Protein 3SAO (pdb70)

Solvent-accessible surface area: 16323 Å² total; per-residue (Å²): 137,66,25,52,24,97,3,36,5,2,0,14,0,1,104,24,84,75,6,66,95,60,45,76,68,52,84,11,20,18,0,56,19,53,86,130,70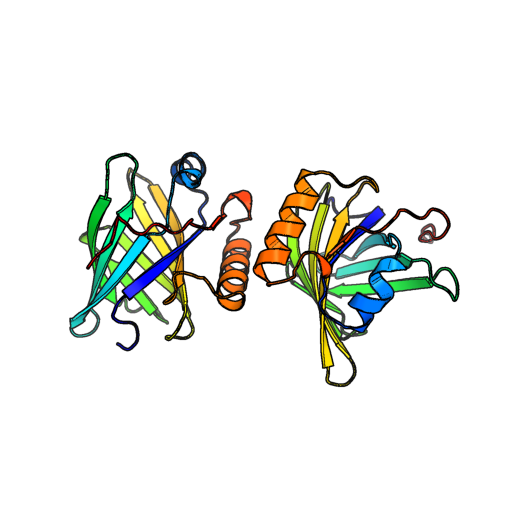,86,71,68,21,74,7,23,14,0,13,47,34,151,128,36,58,73,107,107,83,9,52,6,49,117,69,69,38,102,3,143,146,34,84,29,41,19,38,28,28,10,20,68,122,57,58,31,12,0,23,13,4,29,47,62,40,152,78,142,70,53,78,39,0,50,0,20,4,69,57,125,98,37,50,114,101,1,27,62,14,0,92,83,6,2,106,40,63,101,20,68,116,81,52,12,5,79,6,75,60,31,95,100,2,51,20,88,143,94,145,126,121,273,118,78,35,38,28,70,5,17,4,3,0,12,0,0,83,20,91,136,3,71,75,66,54,73,144,47,91,12,21,16,0,86,26,51,75,107,40,86,75,57,18,44,8,21,14,0,6,28,46,125,106,38,61,127,124,79,109,13,41,4,103,71,35,125,80,142,56,52,11,30,88,1,143,158,35,88,24,44,23,64,41,44,48,30,59,117,94,50,22,12,0,20,27,4,35,96,72,34,144,83,128,76,34,72,32,0,54,0,18,2,66,58,90,105,44,45,56,87,1,4,27,41,0,27,95,37,0,47,110,95,114,10,40,28,123,36,10,7,69,7,78,68,30,76,104,8,17,26,129

Structure (mmCIF, N/CA/C/O backbone):
data_3SAO
#
_entry.id   3SAO
#
_cell.length_a   37.950
_cell.length_b   68.890
_cell.length_c   117.400
_cell.angle_alpha   90.000
_cell.angle_beta   90.000
_cell.angle_gamma   90.000
#
_symmetry.space_group_name_H-M   'P 21 21 21'
#
loop_
_entity.id
_entity.type
_entity.pdbx_description
1 polymer 'Extracellular fatty acid-binding protein'
2 non-polymer '(2R)-2-hydroxy-3-(phosphonooxy)propyl tetradecanoate'
3 non-polymer '2,3-DIHYDROXY-BENZOIC ACID'
4 non-polymer 'FE (III) ION'
5 non-polymer GLYCEROL
6 water water
#
loop_
_atom_site.group_PDB
_atom_site.id
_atom_site.type_symbol
_atom_site.label_atom_id
_atom_site.label_alt_id
_atom_site.label_comp_id
_atom_site.label_asym_id
_atom_site.label_entity_id
_atom_site.label_seq_id
_atom_site.pdbx_PDB_ins_code
_atom_site.Cartn_x
_atom_site.Cartn_y
_atom_site.Cartn_z
_atom_site.occupancy
_atom_site.B_iso_or_equiv
_atom_site.auth_seq_id
_atom_site.auth_comp_id
_atom_site.auth_asym_id
_atom_site.auth_atom_id
_atom_site.pdbx_PDB_model_num
ATOM 1 N N . SER A 1 6 ? -29.513 9.854 -16.762 1.00 57.86 6 SER A N 1
ATOM 2 C CA . SER A 1 6 ? -29.528 10.305 -15.341 1.00 59.46 6 SER A CA 1
ATOM 3 C C . SER A 1 6 ? -29.252 9.120 -14.392 1.00 57.75 6 SER A C 1
ATOM 4 O O . SER A 1 6 ? -28.584 9.290 -13.349 1.00 61.83 6 SER A O 1
ATOM 7 N N . GLU A 1 7 ? -29.703 7.929 -14.787 1.00 73.58 7 GLU A N 1
ATOM 8 C CA . GLU A 1 7 ? -29.604 6.721 -13.950 1.00 68.72 7 GLU A CA 1
ATOM 9 C C . GLU A 1 7 ? -28.167 6.233 -13.785 1.00 60.55 7 GLU A C 1
ATOM 10 O O . GLU A 1 7 ? -27.907 5.326 -13.008 1.00 59.49 7 GLU A O 1
ATOM 12 N N . VAL A 1 8 ? -27.245 6.845 -14.518 1.00 56.14 8 VAL A N 1
ATOM 13 C CA . VAL A 1 8 ? -25.859 6.382 -14.584 1.00 55.71 8 VAL A CA 1
ATOM 14 C C . VAL A 1 8 ? -24.983 6.852 -13.386 1.00 50.79 8 VAL A C 1
ATOM 15 O O . VAL A 1 8 ? -23.846 6.383 -13.219 1.00 49.42 8 VAL A O 1
ATOM 19 N N . ALA A 1 9 ? -25.499 7.747 -12.535 1.00 48.81 9 ALA A N 1
ATOM 20 C CA . ALA A 1 9 ? -24.705 8.219 -11.399 1.00 46.94 9 ALA A CA 1
ATOM 21 C C . ALA A 1 9 ? -24.424 7.085 -10.414 1.00 47.05 9 ALA A C 1
ATOM 22 O O . ALA A 1 9 ? -25.238 6.168 -10.231 1.00 48.45 9 ALA A O 1
ATOM 24 N N . GLY A 1 10 ? -23.235 7.122 -9.833 1.00 43.04 10 GLY A N 1
ATOM 25 C CA . GLY A 1 10 ? -22.893 6.262 -8.717 1.00 42.30 10 GLY A CA 1
ATOM 26 C C . GLY A 1 10 ? -21.856 5.244 -9.081 1.00 40.89 10 GLY A C 1
ATOM 27 O O . GLY A 1 10 ? -20.991 5.480 -9.934 1.00 39.74 10 GLY A O 1
ATOM 28 N N . LYS A 1 11 ? -21.877 4.136 -8.357 1.00 40.39 11 LYS A N 1
ATOM 29 C CA . LYS A 1 11 ? -20.766 3.185 -8.344 1.00 39.19 11 LYS A CA 1
ATOM 30 C C . LYS A 1 11 ? -20.848 2.177 -9.494 1.00 38.07 11 LYS A C 1
ATOM 31 O O . LYS A 1 11 ? -21.925 1.622 -9.785 1.00 41.64 11 LYS A O 1
ATOM 37 N N . TRP A 1 12 ? -19.731 2.032 -10.202 1.00 37.23 12 TRP A N 1
ATOM 38 C CA . TRP A 1 12 ? -19.559 1.074 -11.297 1.00 38.25 12 TRP A CA 1
ATOM 39 C C . TRP A 1 12 ? -18.256 0.299 -11.098 1.00 39.77 12 TRP A C 1
ATOM 40 O O . TRP A 1 12 ? -17.387 0.719 -10.332 1.00 37.58 12 TRP A O 1
ATOM 51 N N . TYR A 1 13 ? -18.119 -0.818 -11.810 1.00 39.18 13 TYR A N 1
ATOM 52 C CA . TYR A 1 13 ? -16.872 -1.543 -11.919 1.00 40.01 13 TYR A CA 1
ATOM 53 C C . TYR A 1 13 ? -16.494 -1.664 -13.382 1.00 39.20 13 TYR A C 1
ATOM 54 O O . TYR A 1 13 ? -17.362 -1.801 -14.216 1.00 41.55 13 TYR A O 1
ATOM 63 N N . ILE A 1 14 ? -15.211 -1.547 -13.684 1.00 38.66 14 ILE A N 1
ATOM 64 C CA . ILE A 1 14 ? -14.670 -1.864 -14.981 1.00 37.89 14 ILE A CA 1
ATOM 65 C C . ILE A 1 14 ? -14.204 -3.320 -14.919 1.00 38.43 14 ILE A C 1
ATOM 66 O O . ILE A 1 14 ? -13.297 -3.663 -14.166 1.00 39.24 14 ILE A O 1
ATOM 71 N N . VAL A 1 15 ? -14.878 -4.172 -15.683 1.00 41.20 15 VAL A N 1
ATOM 72 C CA . VAL A 1 15 ? -14.799 -5.619 -15.461 1.00 39.71 15 VAL A CA 1
ATOM 73 C C . VAL A 1 15 ? -14.139 -6.331 -16.640 1.00 41.10 15 VAL A C 1
ATOM 74 O O . VAL A 1 15 ? -13.777 -7.502 -16.534 1.00 42.39 15 VAL A O 1
ATOM 78 N N . ALA A 1 16 ? -13.917 -5.621 -17.745 1.00 40.81 16 ALA A N 1
ATOM 79 C CA . ALA A 1 16 ? -13.161 -6.189 -18.867 1.00 41.18 16 ALA A CA 1
ATOM 80 C C . ALA A 1 16 ? -12.617 -5.070 -19.730 1.00 41.40 16 ALA A C 1
ATOM 81 O O . ALA A 1 16 ? -13.123 -3.969 -19.716 1.00 41.46 16 ALA A O 1
ATOM 83 N N . LEU A 1 17 ? -11.573 -5.410 -20.457 1.00 41.99 17 LEU A N 1
ATOM 84 C CA . LEU A 1 17 ? -10.769 -4.527 -21.271 1.00 42.23 17 LEU A CA 1
ATOM 85 C C . LEU A 1 17 ? -10.423 -5.239 -22.546 1.00 44.60 17 LEU A C 1
ATOM 86 O O . LEU A 1 17 ? -10.303 -6.468 -22.577 1.00 44.80 17 LEU A O 1
ATOM 91 N N . ALA A 1 18 ? -10.230 -4.465 -23.600 1.00 43.13 18 ALA A N 1
ATOM 92 C CA . ALA A 1 18 ? -9.709 -5.002 -24.837 1.00 47.32 18 ALA A CA 1
ATOM 93 C C . ALA A 1 18 ? -8.715 -4.020 -25.447 1.00 51.32 18 ALA A C 1
ATOM 94 O O . ALA A 1 18 ? -9.012 -2.826 -25.592 1.00 52.18 18 ALA A O 1
ATOM 96 N N . SER A 1 19 ? -7.556 -4.535 -25.860 1.00 54.25 19 SER A N 1
ATOM 97 C CA . SER A 1 19 ? -6.509 -3.702 -26.481 1.00 57.85 19 SER A CA 1
ATOM 98 C C . SER A 1 19 ? -5.464 -4.584 -27.137 1.00 60.61 19 SER A C 1
ATOM 99 O O . SER A 1 19 ? -5.379 -5.766 -26.821 1.00 59.48 19 SER A O 1
ATOM 102 N N . ASN A 1 20 ? -4.640 -3.997 -28.005 1.00 61.92 20 ASN A N 1
ATOM 103 C CA . ASN A 1 20 ? -3.617 -4.758 -28.727 1.00 66.83 20 ASN A CA 1
ATOM 104 C C . ASN A 1 20 ? -2.171 -4.286 -28.485 1.00 70.22 20 ASN A C 1
ATOM 105 O O . ASN A 1 20 ? -1.269 -4.658 -29.225 1.00 70.99 20 ASN A O 1
ATOM 110 N N . THR A 1 21 ? -1.929 -3.515 -27.428 1.00 70.80 21 THR A N 1
ATOM 111 C CA . THR A 1 21 ? -0.559 -3.115 -27.110 1.00 75.28 21 THR A CA 1
ATOM 112 C C . THR A 1 21 ? 0.219 -4.299 -26.533 1.00 77.63 21 THR A C 1
ATOM 113 O O . THR A 1 21 ? -0.358 -5.183 -25.896 1.00 75.05 21 THR A O 1
ATOM 117 N N . ASP A 1 22 ? 1.523 -4.344 -26.799 1.00 81.21 22 ASP A N 1
ATOM 118 C CA . ASP A 1 22 ? 2.397 -5.297 -26.115 1.00 83.71 22 ASP A CA 1
ATOM 119 C C . ASP A 1 22 ? 2.333 -5.049 -24.604 1.00 82.48 22 ASP A C 1
ATOM 120 O O . ASP A 1 22 ? 2.403 -5.990 -23.811 1.00 83.24 22 ASP A O 1
ATOM 122 N N . PHE A 1 23 ? 2.200 -3.784 -24.215 1.00 81.43 23 PHE A N 1
ATOM 123 C CA . PHE A 1 23 ? 2.193 -3.415 -22.797 1.00 79.90 23 PHE A CA 1
ATOM 124 C C . PHE A 1 23 ? 0.993 -4.032 -22.101 1.00 76.74 23 PHE A C 1
ATOM 125 O O . PHE A 1 23 ? 1.118 -4.612 -21.013 1.00 77.30 23 PHE A O 1
ATOM 127 N N . PHE A 1 24 ? -0.170 -3.892 -22.729 1.00 74.76 24 PHE A N 1
ATOM 128 C CA . PHE A 1 24 ? -1.401 -4.542 -22.262 1.00 70.81 24 PHE A CA 1
ATOM 129 C C . PHE A 1 24 ? -1.279 -6.058 -22.360 1.00 71.04 24 PHE A C 1
ATOM 130 O O . PHE A 1 24 ? -1.598 -6.782 -21.413 1.00 68.01 24 PHE A O 1
ATOM 138 N N . LEU A 1 25 ? -0.786 -6.533 -23.502 1.00 72.39 25 LEU A N 1
ATOM 139 C CA . LEU A 1 25 ? -0.638 -7.965 -23.740 1.00 74.11 25 LEU A CA 1
ATOM 140 C C . LEU A 1 25 ? 0.247 -8.635 -22.691 1.00 75.28 25 LEU A C 1
ATOM 141 O O . LEU A 1 25 ? 0.009 -9.781 -22.318 1.00 74.70 25 LEU A O 1
ATOM 143 N N . ALA A 1 26 ? 1.263 -7.914 -22.220 1.00 77.98 26 ALA A N 1
ATOM 144 C CA . ALA A 1 26 ? 2.257 -8.473 -21.305 1.00 80.40 26 ALA A CA 1
ATOM 145 C C . ALA A 1 26 ? 1.850 -8.306 -19.847 1.00 78.73 26 ALA A C 1
ATOM 146 O O . ALA A 1 26 ? 2.363 -8.998 -18.963 1.00 80.22 26 ALA A O 1
ATOM 148 N N . GLU A 1 27 ? 0.927 -7.383 -19.598 1.00 75.73 27 GLU A N 1
ATOM 149 C CA . GLU A 1 27 ? 0.529 -7.049 -18.239 1.00 73.47 27 GLU A CA 1
ATOM 150 C C . GLU A 1 27 ? -0.947 -7.337 -17.953 1.00 68.38 27 GLU A C 1
ATOM 151 O O . GLU A 1 27 ? -1.388 -7.177 -16.812 1.00 65.24 27 GLU A O 1
ATOM 154 N N . LYS A 1 28 ? -1.710 -7.782 -18.952 1.00 66.23 28 LYS A N 1
ATOM 155 C CA . LYS A 1 28 ? -3.159 -7.967 -18.749 1.00 63.49 28 LYS A CA 1
ATOM 156 C C . LYS A 1 28 ? -3.431 -9.027 -17.689 1.00 62.19 28 LYS A C 1
ATOM 157 O O . LYS A 1 28 ? -4.407 -8.937 -16.939 1.00 56.77 28 LYS A O 1
ATOM 163 N N . GLY A 1 29 ? -2.532 -9.999 -17.581 1.00 64.44 29 GLY A N 1
ATOM 164 C CA . GLY A 1 29 ? -2.656 -11.030 -16.554 1.00 66.60 29 GLY A CA 1
ATOM 165 C C . GLY A 1 29 ? -2.486 -10.537 -15.125 1.00 65.56 29 GLY A C 1
ATOM 166 O O . GLY A 1 29 ? -2.819 -11.251 -14.186 1.00 67.95 29 GLY A O 1
ATOM 167 N N . LYS A 1 30 ? -1.923 -9.337 -14.959 1.00 65.39 30 LYS A N 1
ATOM 168 C CA . LYS A 1 30 ? -1.734 -8.733 -13.637 1.00 62.97 30 LYS A CA 1
ATOM 169 C C . LYS A 1 30 ? -2.885 -7.814 -13.242 1.00 59.37 30 LYS A C 1
ATOM 170 O O . LYS A 1 30 ? -3.005 -7.425 -12.077 1.00 57.70 30 LYS A O 1
ATOM 172 N N . MET A 1 31 ? -3.738 -7.482 -14.207 1.00 55.61 31 MET A N 1
ATOM 173 C CA . MET A 1 31 ? -4.700 -6.413 -14.038 1.00 52.97 31 MET A CA 1
ATOM 174 C C . MET A 1 31 ? -5.909 -6.894 -13.246 1.00 51.00 31 MET A C 1
ATOM 175 O O . MET A 1 31 ? -6.275 -8.078 -13.285 1.00 51.02 31 MET A O 1
ATOM 180 N N . LYS A 1 32 ? -6.441 -5.993 -12.438 1.00 48.14 32 LYS A N 1
ATOM 181 C CA . LYS A 1 32 ? -7.585 -6.278 -11.571 1.00 48.54 32 LYS A CA 1
ATOM 182 C C . LYS A 1 32 ? -8.708 -5.313 -11.899 1.00 46.04 32 LYS A C 1
ATOM 183 O O . LYS A 1 32 ? -8.477 -4.230 -12.442 1.00 43.13 32 LYS A O 1
ATOM 189 N N . MET A 1 33 ? -9.903 -5.683 -11.476 1.00 44.97 33 MET A N 1
ATOM 190 C CA . MET A 1 33 ? -11.084 -4.863 -11.609 1.00 42.30 33 MET A CA 1
ATOM 191 C C . MET A 1 33 ? -10.929 -3.476 -10.992 1.00 42.62 33 MET A C 1
ATOM 192 O O . MET A 1 33 ? -10.336 -3.303 -9.920 1.00 40.75 33 MET A O 1
ATOM 197 N N . VAL A 1 34 ? -11.359 -2.482 -11.752 1.00 38.78 34 VAL A N 1
ATOM 198 C CA . VAL A 1 34 ? -11.280 -1.081 -11.324 1.00 38.53 34 VAL A CA 1
ATOM 199 C C . VAL A 1 34 ? -12.633 -0.622 -10.798 1.00 39.83 34 VAL A C 1
ATOM 200 O O . VAL A 1 34 ? -13.661 -0.841 -11.443 1.00 39.97 34 VAL A O 1
ATOM 204 N N . MET A 1 35 ? -12.639 -0.008 -9.624 1.00 37.68 35 MET A N 1
ATOM 205 C CA . MET A 1 35 ? -13.866 0.605 -9.114 1.00 37.39 35 MET A CA 1
ATOM 206 C C . MET A 1 35 ? -13.940 2.052 -9.617 1.00 39.23 35 MET A C 1
ATOM 207 O O . MET A 1 35 ? -12.934 2.760 -9.742 1.00 39.54 35 MET A O 1
ATOM 212 N N . ALA A 1 36 ? -15.137 2.442 -10.014 1.00 37.31 36 ALA A N 1
ATOM 213 C CA . ALA A 1 36 ? -15.358 3.801 -10.498 1.00 39.46 36 ALA A CA 1
ATOM 214 C C . ALA A 1 36 ? -16.585 4.424 -9.817 1.00 40.95 36 ALA A C 1
ATOM 215 O O . ALA A 1 36 ? -17.528 3.732 -9.408 1.00 43.02 36 ALA A O 1
ATOM 217 N N . ARG A 1 37 ? -16.577 5.736 -9.679 1.00 39.82 37 ARG A N 1
ATOM 218 C CA . ARG A 1 37 ? -17.819 6.452 -9.391 1.00 41.25 37 ARG A CA 1
ATOM 219 C C . ARG A 1 37 ? -18.040 7.559 -10.399 1.00 39.14 37 ARG A C 1
ATOM 220 O O . ARG A 1 37 ? -17.138 8.346 -10.657 1.00 41.30 37 ARG A O 1
ATOM 228 N N . ILE A 1 38 ? -19.263 7.657 -10.900 1.00 39.21 38 ILE A N 1
ATOM 229 C CA . ILE A 1 38 ? -19.622 8.692 -11.864 1.00 40.20 38 ILE A CA 1
ATOM 230 C C . ILE A 1 38 ? -20.503 9.722 -11.185 1.00 43.32 38 ILE A C 1
ATOM 231 O O . ILE A 1 38 ? -21.501 9.330 -10.543 1.00 40.63 38 ILE A O 1
ATOM 236 N N . SER A 1 39 ? -20.156 11.012 -11.364 1.00 42.11 39 SER A N 1
ATOM 237 C CA . SER A 1 39 ? -20.909 12.156 -10.869 1.00 43.11 39 SER A CA 1
ATOM 238 C C . SER A 1 39 ? -21.122 13.177 -11.990 1.00 48.22 39 SER A C 1
ATOM 239 O O . SER A 1 39 ? -20.219 13.410 -12.790 1.00 48.47 39 SER A O 1
ATOM 242 N N . PHE A 1 40 ? -22.317 13.751 -12.057 1.00 48.76 40 PHE A N 1
ATOM 243 C CA . PHE A 1 40 ? -22.668 14.694 -13.110 1.00 52.42 40 PHE A CA 1
ATOM 244 C C . PHE A 1 40 ? -22.540 16.126 -12.597 1.00 54.57 40 PHE A C 1
ATOM 245 O O . PHE A 1 40 ? -22.820 16.399 -11.432 1.00 54.75 40 PHE A O 1
ATOM 253 N N . LEU A 1 41 ? -22.045 17.015 -13.453 1.00 53.00 41 LEU A N 1
ATOM 254 C CA . LEU A 1 41 ? -22.326 18.445 -13.291 1.00 55.10 41 LEU A CA 1
ATOM 255 C C . LEU A 1 41 ? -23.167 18.909 -14.446 1.00 56.72 41 LEU A C 1
ATOM 256 O O . LEU A 1 41 ? -22.716 18.957 -15.596 1.00 55.44 41 LEU A O 1
ATOM 261 N N . GLY A 1 42 ? -24.402 19.264 -14.131 1.00 57.88 42 GLY A N 1
ATOM 262 C CA . GLY A 1 42 ? -25.302 19.796 -15.135 1.00 59.47 42 GLY A CA 1
ATOM 263 C C . GLY A 1 42 ? -25.555 18.785 -16.224 1.00 59.97 42 GLY A C 1
ATOM 264 O O . GLY A 1 42 ? -25.704 17.596 -15.946 1.00 60.84 42 GLY A O 1
ATOM 265 N N . GLU A 1 43 ? -25.547 19.273 -17.464 1.00 61.95 43 GLU A N 1
ATOM 266 C CA . GLU A 1 43 ? -26.010 18.527 -18.614 1.00 62.61 43 GLU A CA 1
ATOM 267 C C . GLU A 1 43 ? -24.883 17.815 -19.361 1.00 60.89 43 GLU A C 1
ATOM 268 O O . GLU A 1 43 ? -25.097 16.708 -19.884 1.00 64.04 43 GLU A O 1
ATOM 270 N N . ASP A 1 44 ? -23.719 18.459 -19.484 1.00 54.85 44 ASP A N 1
ATOM 271 C CA . ASP A 1 44 ? -22.708 17.996 -20.456 1.00 52.63 44 ASP A CA 1
ATOM 272 C C . ASP A 1 44 ? -21.425 17.466 -19.805 1.00 49.64 44 ASP A C 1
ATOM 273 O O . ASP A 1 44 ? -20.587 16.900 -20.480 1.00 49.78 44 ASP A O 1
ATOM 278 N N . GLU A 1 45 ? -21.317 17.536 -18.490 1.00 47.56 45 GLU A N 1
ATOM 279 C CA . GLU A 1 45 ? -20.051 17.239 -17.819 1.00 45.49 45 GLU A CA 1
ATOM 280 C C . GLU A 1 45 ? -20.201 16.137 -16.763 1.00 45.82 45 GLU A C 1
ATOM 281 O O . GLU A 1 45 ? -21.154 16.129 -15.968 1.00 47.63 45 GLU A O 1
ATOM 287 N N . LEU A 1 46 ? -19.249 15.219 -16.744 1.00 43.48 46 LEU A N 1
ATOM 288 C CA . LEU A 1 46 ? -19.204 14.232 -15.657 1.00 44.38 46 LEU A CA 1
ATOM 289 C C . LEU A 1 46 ? -17.791 14.005 -15.223 1.00 43.27 46 LEU A C 1
ATOM 290 O O . LEU A 1 46 ? -16.866 14.091 -16.050 1.00 45.89 46 LEU A O 1
ATOM 295 N N . GLU A 1 47 ? -17.633 13.643 -13.952 1.00 41.79 47 GLU A N 1
ATOM 296 C CA . GLU A 1 47 ? -16.322 13.349 -13.411 1.00 40.19 47 GLU A CA 1
ATOM 297 C C . GLU A 1 47 ? -16.367 11.890 -13.002 1.00 39.42 47 GLU A C 1
ATOM 298 O O . GLU A 1 47 ? -17.304 11.472 -12.362 1.00 41.91 47 GLU A O 1
ATOM 304 N N . VAL A 1 48 ? -15.398 11.135 -13.469 1.00 38.33 48 VAL A N 1
ATOM 305 C CA . VAL A 1 48 ? -15.219 9.758 -13.063 1.00 36.56 48 VAL A CA 1
ATOM 306 C C . VAL A 1 48 ? -14.088 9.654 -12.034 1.00 38.34 48 VAL A C 1
ATOM 307 O O . VAL A 1 48 ? -12.962 10.126 -12.264 1.00 40.38 48 VAL A O 1
ATOM 311 N N . SER A 1 49 ? -14.384 9.004 -10.902 1.00 39.55 49 SER A N 1
ATOM 312 C CA . SER A 1 49 ? -13.368 8.718 -9.900 1.00 42.21 49 SER A CA 1
ATOM 313 C C . SER A 1 49 ? -13.008 7.249 -9.950 1.00 40.96 49 SER A C 1
ATOM 314 O O . SER A 1 49 ? -13.898 6.414 -9.969 1.00 43.28 49 SER A O 1
ATOM 317 N N . TYR A 1 50 ? -11.723 6.925 -10.053 1.00 41.38 50 TYR A N 1
ATOM 318 C CA . TYR A 1 50 ? -11.313 5.539 -10.223 1.00 37.32 50 TYR A CA 1
ATOM 319 C C . TYR A 1 50 ? -10.465 5.108 -9.023 1.00 39.21 50 TYR A C 1
ATOM 320 O O . TYR A 1 50 ? -9.808 5.951 -8.397 1.00 39.84 50 TYR A O 1
ATOM 329 N N . ALA A 1 51 ? -10.478 3.811 -8.755 1.00 37.74 51 ALA A N 1
ATOM 330 C CA . ALA A 1 51 ? -9.618 3.147 -7.792 1.00 38.57 51 ALA A CA 1
ATOM 331 C C . ALA A 1 51 ? -9.198 1.785 -8.357 1.00 37.70 51 ALA A C 1
ATOM 332 O O . ALA A 1 51 ? -10.031 0.909 -8.665 1.00 39.20 51 ALA A O 1
ATOM 334 N N . ALA A 1 52 ? -7.894 1.610 -8.532 1.00 39.35 52 ALA A N 1
ATOM 335 C CA . ALA A 1 52 ? -7.320 0.356 -9.081 1.00 43.47 52 ALA A CA 1
ATOM 336 C C . ALA A 1 52 ? -6.042 -0.057 -8.354 1.00 44.63 52 ALA A C 1
ATOM 337 O O . ALA A 1 52 ? -5.157 0.770 -8.137 1.00 45.08 52 ALA A O 1
ATOM 339 N N . PRO A 1 53 ? -5.925 -1.349 -7.983 1.00 46.61 53 PRO A N 1
ATOM 340 C CA . PRO A 1 53 ? -4.661 -1.821 -7.427 1.00 47.65 53 PRO A CA 1
ATOM 341 C C . PRO A 1 53 ? -3.508 -1.692 -8.401 1.00 46.69 53 PRO A C 1
ATOM 342 O O . PRO A 1 53 ? -3.724 -1.614 -9.624 1.00 46.42 53 PRO A O 1
ATOM 346 N N . SER A 1 54 ? -2.297 -1.684 -7.846 1.00 48.93 54 SER A N 1
ATOM 347 C CA . SER A 1 54 ? -1.067 -1.744 -8.649 1.00 46.57 54 SER A CA 1
ATOM 348 C C . SER A 1 54 ? 0.084 -2.186 -7.772 1.00 46.83 54 SER A C 1
ATOM 349 O O . SER A 1 54 ? -0.031 -2.123 -6.551 1.00 46.23 54 SER A O 1
ATOM 352 N N . PRO A 1 55 ? 1.222 -2.600 -8.376 1.00 47.63 55 PRO A N 1
ATOM 353 C CA . PRO A 1 55 ? 2.410 -3.023 -7.595 1.00 47.41 55 PRO A CA 1
ATOM 354 C C . PRO A 1 55 ? 3.003 -1.891 -6.733 1.00 44.18 55 PRO A C 1
ATOM 355 O O . PRO A 1 55 ? 3.882 -2.126 -5.902 1.00 43.81 55 PRO A O 1
ATOM 359 N N . LYS A 1 56 ? 2.566 -0.673 -6.999 1.00 44.93 56 LYS A N 1
ATOM 360 C CA . LYS A 1 56 ? 2.909 0.489 -6.180 1.00 48.56 56 LYS A CA 1
ATOM 361 C C . LYS A 1 56 ? 1.776 0.861 -5.234 1.00 44.24 56 LYS A C 1
ATOM 362 O O . LYS A 1 56 ? 1.848 1.903 -4.607 1.00 49.43 56 LYS A O 1
ATOM 365 N N . GLY A 1 57 ? 0.747 0.030 -5.139 1.00 43.19 57 GLY A N 1
ATOM 366 C CA . GLY A 1 57 ? -0.416 0.277 -4.256 1.00 45.31 57 GLY A CA 1
ATOM 367 C C . GLY A 1 57 ? -1.650 0.812 -4.964 1.00 46.43 57 GLY A C 1
ATOM 368 O O . GLY A 1 57 ? -1.598 1.117 -6.152 1.00 46.89 57 GLY A O 1
ATOM 369 N N . CYS A 1 58 ? -2.729 0.975 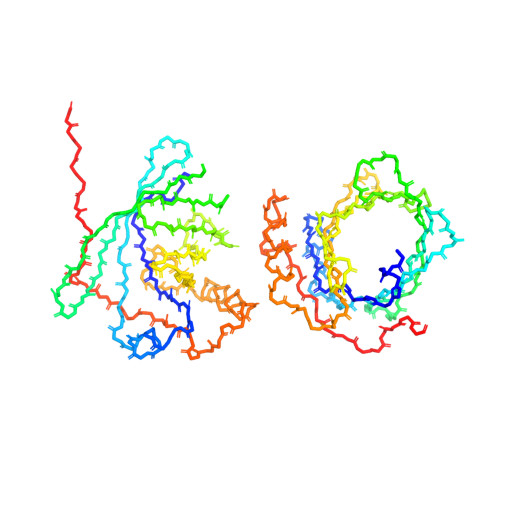-4.190 1.00 46.65 58 CYS A N 1
ATOM 370 C CA A CYS A 1 58 ? -3.997 1.431 -4.726 0.50 46.12 58 CYS A CA 1
ATOM 371 C CA B CYS A 1 58 ? -4.005 1.516 -4.667 0.50 47.09 58 CYS A CA 1
ATOM 372 C C . CYS A 1 58 ? -3.791 2.815 -5.357 1.00 45.53 58 CYS A C 1
ATOM 373 O O . CYS A 1 58 ? -3.231 3.743 -4.750 1.00 50.87 58 CYS A O 1
ATOM 378 N N . ARG A 1 59 ? -4.189 2.924 -6.610 1.00 41.64 59 ARG A N 1
ATOM 379 C CA . ARG A 1 59 ? -4.090 4.191 -7.297 1.00 43.19 59 ARG A CA 1
ATOM 380 C C . ARG A 1 59 ? -5.466 4.800 -7.403 1.00 44.18 59 ARG A C 1
ATOM 381 O O . ARG A 1 59 ? -6.407 4.134 -7.853 1.00 40.96 59 ARG A O 1
ATOM 385 N N . LYS A 1 60 ? -5.577 6.074 -7.048 1.00 42.30 60 LYS A N 1
ATOM 386 C CA . LYS A 1 60 ? -6.847 6.754 -7.080 1.00 43.84 60 LYS A CA 1
ATOM 387 C C . LYS A 1 60 ? -6.694 8.030 -7.877 1.00 44.64 60 LYS A C 1
ATOM 388 O O . LYS A 1 60 ? -5.749 8.756 -7.669 1.00 48.82 60 LYS A O 1
ATOM 394 N N . TRP A 1 61 ? -7.604 8.274 -8.821 1.00 43.84 61 TRP A N 1
ATOM 395 C CA . TRP A 1 61 ? -7.517 9.441 -9.697 1.00 44.70 61 TRP A CA 1
ATOM 396 C C . TRP A 1 61 ? -8.901 9.757 -10.268 1.00 43.12 61 TRP A C 1
ATOM 397 O O . TRP A 1 61 ? -9.832 8.971 -10.129 1.00 37.21 61 TRP A O 1
ATOM 408 N N . GLU A 1 62 ? -9.029 10.975 -10.788 1.00 45.78 62 GLU A N 1
ATOM 409 C CA . GLU A 1 62 ? -10.274 11.451 -11.412 1.00 43.27 62 GLU A CA 1
ATOM 410 C C . GLU A 1 62 ? -10.008 12.050 -12.775 1.00 42.56 62 GLU A C 1
ATOM 411 O O . GLU A 1 62 ? -8.971 12.663 -13.031 1.00 42.12 62 GLU A O 1
ATOM 417 N N . THR A 1 63 ? -10.987 11.854 -13.642 1.00 41.86 63 THR A N 1
ATOM 418 C CA . THR A 1 63 ? -11.036 12.455 -14.947 1.00 42.17 63 THR A CA 1
ATOM 419 C C . THR A 1 63 ? -12.398 13.061 -15.175 1.00 39.65 63 THR A C 1
ATOM 420 O O . THR A 1 63 ? -13.405 12.453 -14.854 1.00 41.18 63 THR A O 1
ATOM 424 N N . THR A 1 64 ? -12.427 14.220 -15.838 1.00 37.37 64 THR A N 1
ATOM 425 C CA . THR A 1 64 ? -13.636 14.932 -16.115 1.00 36.74 64 THR A CA 1
ATOM 426 C C . THR A 1 64 ? -13.826 14.977 -17.613 1.00 41.55 64 THR A C 1
ATOM 427 O O . THR A 1 64 ? -12.915 15.342 -18.343 1.00 40.85 64 THR A O 1
ATOM 431 N N . PHE A 1 65 ? -15.000 14.545 -18.031 1.00 39.83 65 PHE A N 1
ATOM 432 C CA . PHE A 1 65 ? -15.367 14.493 -19.430 1.00 42.83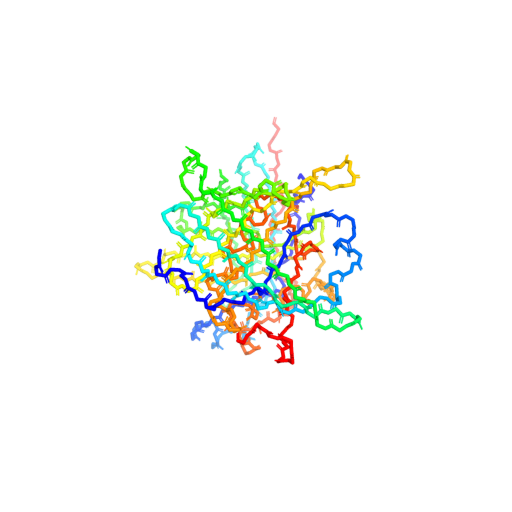 65 PHE A CA 1
ATOM 433 C C . PHE A 1 65 ? -16.504 15.432 -19.738 1.00 43.02 65 PHE A C 1
ATOM 434 O O . PHE A 1 65 ? -17.483 15.543 -19.007 1.00 44.05 65 PHE A O 1
ATOM 442 N N . LYS A 1 66 ? -16.419 16.030 -20.918 1.00 46.88 66 LYS A N 1
ATOM 443 C CA . LYS A 1 66 ? -17.435 16.949 -21.395 1.00 46.96 66 LYS A CA 1
ATOM 444 C C . LYS A 1 66 ? -17.962 16.462 -22.740 1.00 48.58 66 LYS A C 1
ATOM 445 O O . LYS A 1 66 ? -17.186 16.076 -23.603 1.00 48.95 66 LYS A O 1
ATOM 447 N N . LYS A 1 67 ? -19.284 16.455 -22.882 1.00 51.43 67 LYS A N 1
ATOM 448 C CA . LYS A 1 67 ? -19.976 16.126 -24.134 1.00 52.99 67 LYS A CA 1
ATOM 449 C C . LYS A 1 67 ? -19.911 17.356 -25.019 1.00 58.61 67 LYS A C 1
ATOM 450 O O . LYS A 1 67 ? -20.141 18.462 -24.533 1.00 63.13 67 LYS A O 1
ATOM 456 N N . GLU A 1 73 ? -23.113 11.099 -27.415 1.00 65.15 73 GLU A N 1
ATOM 457 C CA . GLU A 1 73 ? -22.462 9.970 -26.735 1.00 60.61 73 GLU A CA 1
ATOM 458 C C . GLU A 1 73 ? -20.948 9.910 -26.965 1.00 55.84 73 GLU A C 1
ATOM 459 O O . GLU A 1 73 ? -20.340 8.862 -26.815 1.00 54.44 73 GLU A O 1
ATOM 461 N N . VAL A 1 74 ? -20.360 11.018 -27.399 1.00 54.18 74 VAL A N 1
ATOM 462 C CA . VAL A 1 74 ? -18.923 11.192 -27.346 1.00 51.06 74 VAL A CA 1
ATOM 463 C C . VAL A 1 74 ? -18.614 12.210 -26.272 1.00 48.00 74 VAL A C 1
ATOM 464 O O . VAL A 1 74 ? -19.262 13.241 -26.213 1.00 50.66 74 VAL A O 1
ATOM 468 N N . TYR A 1 75 ? -17.642 11.894 -25.422 1.00 43.61 75 TYR A N 1
ATOM 469 C CA . TYR A 1 75 ? -17.189 12.807 -24.397 1.00 44.93 75 TYR A CA 1
ATOM 470 C C . TYR A 1 75 ? -15.676 12.930 -24.472 1.00 45.34 75 TYR A C 1
ATOM 471 O O . TYR A 1 75 ? -15.004 12.007 -24.929 1.00 45.91 75 TYR A O 1
ATOM 480 N N . TYR A 1 76 ? -15.166 14.074 -24.021 1.00 44.18 76 TYR A N 1
ATOM 481 C CA . TYR A 1 76 ? -13.758 14.442 -24.162 1.00 45.91 76 TYR A CA 1
ATOM 482 C C . TYR A 1 76 ? -13.188 15.024 -22.872 1.00 44.02 76 TYR A C 1
ATOM 483 O O . TYR A 1 76 ? -13.877 15.806 -22.189 1.00 44.45 76 TYR A O 1
ATOM 492 N N . SER A 1 77 ? -11.970 14.578 -22.519 1.00 44.35 77 SER A N 1
ATOM 493 C CA . SER A 1 77 ? -11.168 15.145 -21.428 1.00 46.18 77 SER A CA 1
ATOM 494 C C . SER A 1 77 ? -9.899 15.805 -21.975 1.00 47.88 77 SER A C 1
ATOM 495 O O . SER A 1 77 ? -9.030 15.109 -22.483 1.00 46.31 77 SER A O 1
ATOM 498 N N . GLU A 1 78 ? -9.740 17.118 -21.775 1.00 47.57 78 GLU A N 1
ATOM 499 C CA . GLU A 1 78 ? -8.544 17.799 -22.238 1.00 49.65 78 GLU A CA 1
ATOM 500 C C . GLU A 1 78 ? -7.298 17.418 -21.442 1.00 49.33 78 GLU A C 1
ATOM 501 O O . GLU A 1 78 ? -6.236 17.273 -22.021 1.00 50.11 78 GLU A O 1
ATOM 507 N N . GLU A 1 79 ? -7.426 17.209 -20.136 1.00 47.33 79 GLU A N 1
ATOM 508 C CA . GLU A 1 79 ? -6.288 16.790 -19.300 1.00 49.18 79 GLU A CA 1
ATOM 509 C C . GLU A 1 79 ? -5.553 15.572 -19.851 1.00 52.59 79 GLU A C 1
ATOM 510 O O . GLU A 1 79 ? -4.327 15.572 -19.990 1.00 54.35 79 GLU A O 1
ATOM 516 N N . ALA A 1 80 ? -6.314 14.514 -20.075 1.00 53.81 80 ALA A N 1
ATOM 517 C CA . ALA A 1 80 ? -5.766 13.232 -20.480 1.00 55.29 80 ALA A CA 1
ATOM 518 C C . ALA A 1 80 ? -5.732 13.101 -21.997 1.00 55.70 80 ALA A C 1
ATOM 519 O O . ALA A 1 80 ? -5.353 12.067 -22.510 1.00 56.46 80 ALA A O 1
ATOM 521 N N . GLU A 1 81 ? -6.147 14.137 -22.721 1.00 55.39 81 GLU A N 1
ATOM 522 C CA . GLU A 1 81 ? -6.241 14.057 -24.173 1.00 54.86 81 GLU A CA 1
ATOM 523 C C . GLU A 1 81 ? -6.985 12.773 -24.555 1.00 52.25 81 GLU A C 1
ATOM 524 O O . GLU A 1 81 ? -6.481 11.947 -25.290 1.00 51.61 81 GLU A O 1
ATOM 530 N N . LYS A 1 82 ? -8.185 12.611 -24.019 1.00 45.84 82 LYS A N 1
ATOM 531 C CA . LYS A 1 82 ? -8.850 11.329 -24.073 1.00 48.06 82 LYS A CA 1
ATOM 532 C C . LYS A 1 82 ? -10.267 11.558 -24.540 1.00 45.99 82 LYS A C 1
ATOM 533 O O . LYS A 1 82 ? -10.978 12.446 -24.042 1.00 45.02 82 LYS A O 1
ATOM 539 N N . THR A 1 83 ? -10.637 10.770 -25.529 1.00 46.20 83 THR A N 1
ATOM 540 C CA . THR A 1 83 ? -11.970 10.783 -26.120 1.00 48.12 83 THR A CA 1
ATOM 541 C C . THR A 1 83 ? -12.616 9.463 -25.738 1.00 49.94 83 THR A C 1
ATOM 542 O O . THR A 1 83 ? -11.945 8.429 -25.809 1.00 51.91 83 THR A O 1
ATOM 546 N N . VAL A 1 84 ? -13.882 9.492 -25.305 1.00 46.00 84 VAL A N 1
ATOM 547 C CA . VAL A 1 84 ? -14.619 8.276 -24.993 1.00 44.97 84 VAL A CA 1
ATOM 548 C C . VAL A 1 84 ? -15.961 8.231 -25.697 1.00 43.76 84 VAL A C 1
ATOM 549 O O . VAL A 1 84 ? -16.654 9.229 -25.782 1.00 44.73 84 VAL A O 1
ATOM 553 N N . GLU A 1 85 ? -16.264 7.076 -26.278 1.00 46.15 85 GLU A N 1
ATOM 554 C CA . GLU A 1 85 ? -17.516 6.845 -27.006 1.00 45.19 85 GLU A CA 1
AT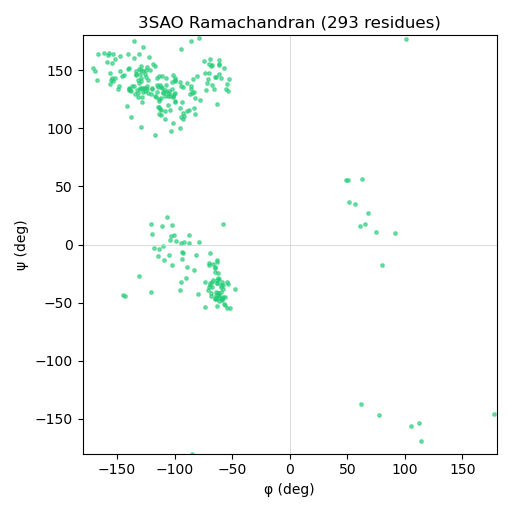OM 555 C C . GLU A 1 85 ? -18.259 5.720 -26.330 1.00 45.06 85 GLU A C 1
ATOM 556 O O . GLU A 1 85 ? -17.705 4.636 -26.099 1.00 43.63 85 GLU A O 1
ATOM 562 N N . VAL A 1 86 ? -19.552 5.923 -26.144 1.00 45.39 86 VAL A N 1
ATOM 563 C CA . VAL A 1 86 ? -20.412 4.904 -25.605 1.00 43.17 86 VAL A CA 1
ATOM 564 C C . VAL A 1 86 ? -20.907 4.131 -26.819 1.00 43.82 86 VAL A C 1
ATOM 565 O O . VAL A 1 86 ? -21.599 4.675 -27.693 1.00 47.79 86 VAL A O 1
ATOM 569 N N . LEU A 1 87 ? -20.527 2.870 -26.900 1.00 43.85 87 LEU A N 1
ATOM 570 C CA . LEU A 1 87 ? -20.911 2.032 -28.043 1.00 44.33 87 LEU A CA 1
ATOM 571 C C . LEU A 1 87 ? -22.235 1.308 -27.819 1.00 44.79 87 LEU A C 1
ATOM 572 O O . LEU A 1 87 ? -22.979 0.979 -28.776 1.00 45.64 87 LEU A O 1
ATOM 577 N N . ASP A 1 88 ? -22.519 1.047 -26.552 1.00 43.93 88 ASP A N 1
ATOM 578 C CA . ASP A 1 88 ? -23.712 0.324 -26.148 1.00 45.18 88 ASP A CA 1
ATOM 579 C C . ASP A 1 88 ? -23.882 0.469 -24.666 1.00 44.37 88 ASP A C 1
ATOM 580 O O . ASP A 1 88 ? -22.891 0.403 -23.924 1.00 43.43 88 ASP A O 1
ATOM 585 N N . THR A 1 89 ? -25.135 0.622 -24.252 1.00 46.25 89 THR A N 1
ATOM 586 C CA . THR A 1 89 ? -25.494 0.655 -22.840 1.00 46.19 89 THR A CA 1
ATOM 587 C C . THR A 1 89 ? -27.002 0.581 -22.592 1.00 50.09 89 THR A C 1
ATOM 588 O O . THR A 1 89 ? -27.810 1.036 -23.415 1.00 48.38 89 THR A O 1
ATOM 592 N N . ASP A 1 90 ? -27.372 -0.016 -21.459 1.00 49.63 90 ASP A N 1
ATOM 593 C CA . ASP A 1 90 ? -28.759 0.011 -21.025 1.00 55.59 90 ASP A CA 1
ATOM 594 C C . ASP A 1 90 ? -28.995 1.100 -19.976 1.00 57.88 90 ASP A C 1
ATOM 595 O O . ASP A 1 90 ? -30.111 1.240 -19.485 1.00 61.94 90 ASP A O 1
ATOM 600 N N . TYR A 1 91 ? -27.949 1.878 -19.678 1.00 58.95 91 TYR A N 1
ATOM 601 C CA . TYR A 1 91 ? -28.006 3.042 -18.767 1.00 60.80 91 TYR A CA 1
ATOM 602 C C . TYR A 1 91 ? -28.313 2.650 -17.339 1.00 63.50 91 TYR A C 1
ATOM 603 O O . TYR A 1 91 ? -28.671 3.512 -16.548 1.00 68.03 91 TYR A O 1
ATOM 612 N N . LYS A 1 92 ? -28.134 1.369 -17.010 1.00 62.88 92 LYS A N 1
ATOM 613 C CA . LYS A 1 92 ? -28.602 0.793 -15.748 1.00 64.52 92 LYS A CA 1
ATOM 614 C C . LYS A 1 92 ? -27.671 -0.282 -15.176 1.00 61.03 92 LYS A C 1
ATOM 615 O O . LYS A 1 92 ? -27.436 -0.317 -13.956 1.00 62.60 92 LYS A O 1
ATOM 617 N N . SER A 1 93 ? -27.188 -1.158 -16.062 1.00 54.39 93 SER A N 1
ATOM 618 C CA . SER A 1 93 ? -26.544 -2.432 -15.726 1.00 53.52 93 SER A CA 1
ATOM 619 C C . SER A 1 93 ? -25.104 -2.525 -16.243 1.00 47.74 93 SER A C 1
ATOM 620 O O . SER A 1 93 ? -24.242 -3.075 -15.587 1.00 46.47 93 SER A O 1
ATOM 623 N N . TYR A 1 94 ? -24.874 -2.048 -17.465 1.00 46.75 94 TYR A N 1
ATOM 624 C CA . TYR A 1 94 ? -23.598 -2.180 -18.147 1.00 43.88 94 TYR A CA 1
ATOM 625 C C . TYR A 1 94 ? -23.426 -1.050 -19.160 1.00 41.65 94 TYR A C 1
ATOM 626 O O . TYR A 1 94 ? -24.412 -0.409 -19.555 1.00 44.31 94 TYR A O 1
ATOM 635 N N . ALA A 1 95 ? -22.195 -0.844 -19.622 1.00 41.60 95 ALA A N 1
ATOM 636 C CA . ALA A 1 95 ? -21.910 0.014 -20.759 1.00 41.44 95 ALA A CA 1
ATOM 637 C C . ALA A 1 95 ? -20.595 -0.438 -21.411 1.00 40.11 95 ALA A C 1
ATOM 638 O O . ALA A 1 95 ? -19.642 -0.777 -20.717 1.00 39.04 95 ALA A O 1
ATOM 640 N N . VAL A 1 96 ? -20.553 -0.357 -22.734 1.00 37.49 96 VAL A N 1
ATOM 641 C CA . VAL A 1 96 ? -19.355 -0.606 -23.528 1.00 39.75 96 VAL A CA 1
ATOM 642 C C . VAL A 1 96 ? -18.800 0.720 -24.048 1.00 39.61 96 VAL A C 1
ATOM 643 O O . VAL A 1 96 ? -19.473 1.458 -24.752 1.00 40.45 96 VAL A O 1
ATOM 647 N N . ILE A 1 97 ? -17.564 1.017 -23.662 1.00 42.24 97 ILE A N 1
ATOM 648 C CA . ILE A 1 97 ? -16.942 2.318 -23.893 1.00 43.53 97 ILE A CA 1
ATOM 649 C C . ILE A 1 97 ? -15.720 2.102 -24.746 1.00 43.86 97 ILE A C 1
ATOM 650 O O . ILE A 1 97 ? -14.898 1.209 -24.480 1.00 45.49 97 ILE A O 1
ATOM 655 N N . PHE A 1 98 ? -15.557 2.921 -25.758 1.00 40.29 98 PHE A N 1
ATOM 656 C CA . PHE A 1 98 ? -14.336 2.838 -26.534 1.00 40.53 98 PHE A CA 1
ATOM 657 C C . PHE A 1 98 ? -13.571 4.144 -26.302 1.00 42.76 98 PHE A C 1
ATOM 658 O O . PHE A 1 98 ? -14.114 5.220 -26.532 1.00 42.60 98 PHE A O 1
ATOM 666 N N . ALA A 1 99 ? -12.323 4.018 -25.869 1.00 42.16 99 ALA A N 1
ATOM 667 C CA . ALA A 1 99 ? -11.471 5.147 -25.504 1.00 44.63 99 ALA A CA 1
ATOM 668 C C . ALA A 1 99 ? -10.310 5.320 -26.460 1.00 45.74 99 ALA A C 1
ATOM 669 O O . ALA A 1 99 ? -9.666 4.353 -26.841 1.00 45.66 99 ALA A O 1
ATOM 671 N N . THR A 1 100 ? -10.045 6.572 -26.823 1.00 47.29 100 THR A N 1
ATOM 672 C CA . THR A 1 100 ? -8.903 6.930 -27.644 1.00 49.86 100 THR A CA 1
ATOM 673 C C . THR A 1 100 ? -8.118 8.046 -26.978 1.00 53.05 100 THR A C 1
ATOM 674 O O . THR A 1 100 ? -8.691 9.118 -26.688 1.00 52.12 100 THR A O 1
ATOM 678 N N . ARG A 1 101 ? -6.832 7.799 -26.727 1.00 51.86 101 ARG A N 1
ATOM 679 C CA . ARG A 1 101 ? -5.962 8.714 -26.018 1.00 55.68 101 ARG A CA 1
ATOM 680 C C . ARG A 1 101 ? -4.722 9.049 -26.830 1.00 60.75 101 ARG A C 1
ATOM 681 O O . ARG A 1 101 ? -4.144 8.182 -27.490 1.00 58.82 101 ARG A O 1
ATOM 685 N N . VAL A 1 102 ? -4.268 10.291 -26.715 1.00 65.20 102 VAL A N 1
ATOM 686 C CA . VAL A 1 102 ? -3.033 10.723 -27.376 1.00 69.08 102 VAL A CA 1
ATOM 687 C C . VAL A 1 102 ? -1.966 10.999 -26.330 1.00 73.23 102 VAL A C 1
ATOM 688 O O . VAL A 1 102 ? -2.133 11.881 -25.491 1.00 76.27 102 VAL A O 1
ATOM 692 N N . LYS A 1 103 ? -0.889 10.213 -26.355 1.00 76.32 103 LYS A N 1
ATOM 693 C CA . LYS A 1 103 ? 0.175 10.326 -25.356 1.00 80.03 103 LYS A CA 1
ATOM 694 C C . LYS A 1 103 ? 1.549 10.433 -26.016 1.00 84.52 103 LYS A C 1
ATOM 695 O O . LYS A 1 103 ? 2.110 9.424 -26.439 1.00 85.73 103 LYS A O 1
ATOM 697 N N . ASP A 1 104 ? 2.080 11.652 -26.097 1.00 87.92 104 ASP A N 1
ATOM 698 C CA . ASP A 1 104 ? 3.399 11.901 -26.684 1.00 92.84 104 ASP A CA 1
ATOM 699 C C . ASP A 1 104 ? 3.414 11.504 -28.155 1.00 92.50 104 ASP A C 1
ATOM 700 O O . ASP A 1 104 ? 4.209 10.660 -28.573 1.00 94.56 104 ASP A O 1
ATOM 705 N N . GLY A 1 105 ? 2.503 12.089 -28.930 1.00 90.69 105 GLY A N 1
ATOM 706 C CA . GLY A 1 105 ? 2.372 11.764 -30.351 1.00 89.27 105 GLY A CA 1
ATOM 707 C C . GLY A 1 105 ? 1.610 10.484 -30.658 1.00 84.78 105 GLY A C 1
ATOM 708 O O . GLY A 1 105 ? 1.139 10.299 -31.783 1.00 84.34 105 GLY A O 1
ATOM 709 N N . ARG A 1 106 ? 1.456 9.605 -29.669 1.00 81.48 106 ARG A N 1
ATOM 710 C CA . ARG A 1 106 ? 0.948 8.259 -29.925 1.00 77.72 106 ARG A CA 1
ATOM 711 C C . ARG A 1 106 ? -0.538 8.126 -29.584 1.00 72.97 106 ARG A C 1
ATOM 712 O O . ARG A 1 106 ? -0.946 8.424 -28.465 1.00 70.16 106 ARG A O 1
ATOM 720 N N . THR A 1 107 ? -1.341 7.701 -30.558 1.00 70.41 107 THR A N 1
ATOM 721 C CA . THR A 1 107 ? -2.746 7.362 -30.309 1.00 65.82 107 THR A CA 1
ATOM 722 C C . THR A 1 107 ? -2.921 5.929 -29.773 1.00 63.04 107 THR A C 1
ATOM 723 O O . THR A 1 107 ? -2.595 4.961 -30.471 1.00 60.88 107 THR A O 1
ATOM 727 N N . LEU A 1 108 ? -3.452 5.805 -28.553 1.00 56.97 108 LEU A N 1
ATOM 728 C CA . LEU A 1 108 ? -3.765 4.528 -27.923 1.00 55.12 108 LEU A CA 1
ATOM 729 C C . LEU A 1 108 ? -5.279 4.305 -27.878 1.00 51.28 108 LEU A C 1
ATOM 730 O O . LEU A 1 108 ? -6.028 5.255 -27.728 1.00 48.81 108 LEU A O 1
ATOM 735 N N . HIS A 1 109 ? -5.734 3.067 -28.057 1.00 48.03 109 HIS A N 1
ATOM 736 C CA . HIS A 1 109 ? -7.136 2.751 -27.998 1.00 47.04 109 HIS A CA 1
ATOM 737 C C . HIS A 1 109 ? -7.331 1.641 -26.988 1.00 46.52 109 HIS A C 1
ATOM 738 O O . HIS A 1 109 ? -6.458 0.781 -26.815 1.00 46.93 109 HIS A O 1
ATOM 745 N N . MET A 1 110 ? -8.469 1.681 -26.313 1.00 44.97 110 MET A N 1
ATOM 746 C CA . MET A 1 110 ? -8.883 0.576 -25.449 1.00 46.34 110 MET A CA 1
ATOM 747 C C . MET A 1 110 ? -10.392 0.535 -25.365 1.00 43.87 110 MET A C 1
ATOM 748 O O . MET A 1 110 ? -11.048 1.558 -25.359 1.00 47.11 110 MET A O 1
ATOM 753 N N . MET A 1 111 ? -10.943 -0.659 -25.322 1.00 42.65 111 MET A N 1
ATOM 754 C CA . MET A 1 111 ? -12.327 -0.853 -25.014 1.00 41.21 111 MET A CA 1
ATOM 755 C C . MET A 1 111 ? -12.442 -1.261 -23.574 1.00 42.40 111 MET A C 1
ATOM 756 O O . MET A 1 111 ? -11.650 -2.093 -23.092 1.00 42.77 111 MET A O 1
ATOM 761 N N . ARG A 1 112 ? -13.462 -0.743 -22.909 1.00 44.57 112 ARG A N 1
ATOM 762 C CA . ARG A 1 112 ? -13.749 -1.106 -21.528 1.00 42.53 112 ARG A CA 1
ATOM 763 C C . ARG A 1 112 ? -15.231 -1.521 -21.317 1.00 40.36 112 ARG A C 1
ATOM 764 O O . ARG A 1 112 ? -16.130 -0.996 -21.932 1.00 42.43 112 ARG A O 1
ATOM 772 N N . LEU A 1 113 ? -15.474 -2.505 -20.463 1.00 39.08 113 LEU A N 1
ATOM 773 C CA . LEU A 1 113 ? -16.841 -2.862 -20.079 1.00 40.24 113 LEU A CA 1
ATOM 774 C C . LEU A 1 113 ? -17.080 -2.417 -18.640 1.00 40.05 113 LEU A C 1
ATOM 775 O O . LEU A 1 113 ? -16.439 -2.924 -17.709 1.00 40.05 113 LEU A O 1
ATOM 780 N N . TYR A 1 114 ? -17.995 -1.474 -18.473 1.00 38.92 114 TYR A N 1
ATOM 781 C CA . TYR A 1 114 ? -18.525 -1.069 -17.184 1.00 40.96 114 TYR A CA 1
ATOM 782 C C . TYR A 1 114 ? -19.692 -1.989 -16.783 1.00 42.50 114 TYR A C 1
ATOM 783 O O . TYR A 1 114 ? -20.566 -2.280 -17.598 1.00 42.65 114 TYR A O 1
ATOM 792 N N . SER A 1 115 ? -19.719 -2.410 -15.516 1.00 43.62 115 SER A N 1
ATOM 793 C CA . SER A 1 115 ? -20.851 -3.150 -14.956 1.00 44.32 115 SER A CA 1
ATOM 794 C C . SER A 1 115 ? -21.253 -2.579 -13.570 1.00 44.34 115 SER A C 1
ATOM 795 O O . SER A 1 115 ? -20.374 -2.153 -12.820 1.00 42.19 115 SER A O 1
ATOM 798 N N . ARG A 1 116 ? -22.546 -2.580 -13.208 1.00 45.78 116 ARG A N 1
ATOM 799 C CA . ARG A 1 116 ? -22.951 -2.174 -11.845 1.00 45.49 116 ARG A CA 1
ATOM 800 C C . ARG A 1 116 ? -22.617 -3.231 -10.833 1.00 45.43 116 ARG A C 1
ATOM 801 O O . ARG A 1 116 ? -22.383 -2.924 -9.675 1.00 45.56 116 ARG A O 1
ATOM 809 N N . SER A 1 117 ? -22.675 -4.482 -11.260 1.00 43.79 117 SER A N 1
ATOM 810 C CA . SER A 1 117 ? -22.289 -5.594 -10.404 1.00 49.07 117 SER A CA 1
ATOM 811 C C . SER A 1 117 ? -20.890 -6.088 -10.778 1.00 47.89 117 SER A C 1
ATOM 812 O O . SER A 1 117 ? -20.513 -6.128 -11.960 1.00 46.75 117 SER A O 1
ATOM 815 N N . ARG A 1 118 ? -20.136 -6.525 -9.780 1.00 51.10 118 ARG A N 1
ATOM 816 C CA . ARG A 1 118 ? -18.809 -7.097 -10.045 1.00 51.53 118 ARG A CA 1
ATOM 817 C C . ARG A 1 118 ? -18.914 -8.444 -10.736 1.00 54.65 118 ARG A C 1
ATOM 818 O O . ARG A 1 118 ? -17.945 -8.933 -11.286 1.00 57.76 118 ARG A O 1
ATOM 826 N N . GLU A 1 119 ? -20.097 -9.043 -10.695 1.00 55.48 119 GLU A N 1
ATOM 827 C CA . GLU A 1 119 ? -20.408 -10.242 -11.455 1.00 55.44 119 GLU A CA 1
ATOM 828 C C . GLU A 1 119 ? -21.088 -9.848 -12.761 1.00 54.92 119 GLU A C 1
ATOM 829 O O . GLU A 1 119 ? -22.276 -9.511 -12.792 1.00 55.57 119 GLU A O 1
ATOM 832 N N . VAL A 1 120 ? -20.326 -9.844 -13.843 1.00 53.92 120 VAL A N 1
ATOM 833 C CA . VAL A 1 120 ? -20.843 -9.323 -15.095 1.00 54.83 120 VAL A CA 1
ATOM 834 C C . VAL A 1 120 ? -21.871 -10.286 -15.680 1.00 56.00 120 VAL A C 1
ATOM 835 O O . VAL A 1 120 ? -21.720 -11.500 -15.604 1.00 55.30 120 VAL A O 1
ATOM 839 N N . SER A 1 121 ? -22.951 -9.738 -16.218 1.00 55.44 121 SER A N 1
ATOM 840 C CA . SER A 1 121 ? -23.968 -10.556 -16.836 1.00 55.76 121 SER A CA 1
ATOM 841 C C . SER A 1 121 ? -23.454 -11.143 -18.152 1.00 53.78 121 SER A C 1
ATOM 842 O O . SER A 1 121 ? -22.753 -10.461 -18.905 1.00 50.81 121 SER A O 1
ATOM 845 N N . PRO A 1 122 ? -23.821 -12.399 -18.450 1.00 56.71 122 PRO A N 1
ATOM 846 C CA . PRO A 1 122 ? -23.519 -13.012 -19.736 1.00 56.70 122 PRO A CA 1
ATOM 847 C C . PRO A 1 122 ? -23.864 -12.110 -20.912 1.00 55.35 122 PRO A C 1
ATOM 848 O O . PRO A 1 122 ? -23.109 -12.050 -21.891 1.00 53.71 122 PRO A O 1
ATOM 852 N N . THR A 1 123 ? -24.986 -11.400 -20.786 1.00 56.84 123 THR A N 1
ATOM 853 C CA . THR A 1 123 ? -25.529 -10.569 -21.855 1.00 57.67 123 THR A CA 1
ATOM 854 C C . THR A 1 123 ? -24.565 -9.434 -22.194 1.00 54.88 123 THR A C 1
ATOM 855 O O . THR A 1 123 ? -24.182 -9.229 -23.358 1.00 50.67 123 THR A O 1
ATOM 859 N N . ALA A 1 124 ? -24.186 -8.705 -21.156 1.00 51.37 124 ALA A N 1
ATOM 860 C CA . ALA A 1 124 ? -23.219 -7.626 -21.264 1.00 52.33 124 ALA A CA 1
ATOM 861 C C . ALA A 1 124 ? -21.887 -8.116 -21.819 1.00 48.73 124 ALA A C 1
ATOM 862 O O . ALA A 1 124 ? -21.295 -7.449 -22.676 1.00 48.70 124 ALA A O 1
ATOM 864 N N . MET A 1 125 ? -21.389 -9.246 -21.312 1.00 47.21 125 MET A N 1
ATOM 865 C CA . MET A 1 125 ? -20.097 -9.750 -21.785 1.00 49.08 125 MET A CA 1
ATOM 866 C C . MET A 1 125 ? -20.182 -10.087 -23.282 1.00 49.80 125 MET A C 1
ATOM 867 O O . MET A 1 125 ? -19.239 -9.829 -24.053 1.00 50.21 125 MET A O 1
ATOM 872 N N . ALA A 1 126 ? -21.292 -10.704 -23.679 1.00 50.97 126 ALA A N 1
ATOM 873 C CA . ALA A 1 126 ? -21.511 -11.070 -25.079 1.00 51.85 126 ALA A CA 1
ATOM 874 C C . ALA A 1 126 ? -21.493 -9.860 -26.025 1.00 49.85 126 ALA A C 1
ATOM 875 O O . ALA A 1 126 ? -20.865 -9.926 -27.104 1.00 50.34 126 ALA A O 1
ATOM 877 N N . ILE A 1 127 ? -22.105 -8.746 -25.614 1.00 47.87 127 ILE A N 1
ATOM 878 C CA . ILE A 1 127 ? -22.116 -7.532 -26.452 1.00 48.00 127 ILE A CA 1
ATOM 879 C C . ILE A 1 127 ? -20.716 -6.937 -26.541 1.00 44.19 127 ILE A C 1
ATOM 880 O O . ILE A 1 127 ? -20.300 -6.461 -27.605 1.00 44.06 127 ILE A O 1
ATOM 885 N N . PHE A 1 128 ? -20.016 -6.919 -25.415 1.00 43.42 128 PHE A N 1
ATOM 886 C CA . PHE A 1 128 ? -18.626 -6.432 -25.388 1.00 42.77 128 PHE A CA 1
ATOM 887 C C . PHE A 1 128 ? -17.742 -7.222 -26.367 1.00 41.34 128 PHE A C 1
ATOM 888 O O . PHE A 1 128 ? -17.015 -6.626 -27.189 1.00 39.67 128 PHE A O 1
ATOM 896 N N . ARG A 1 129 ? -17.794 -8.554 -26.260 1.00 44.00 129 ARG A N 1
ATOM 897 C CA . ARG A 1 129 ? -16.973 -9.429 -27.122 1.00 46.24 129 ARG A CA 1
ATOM 898 C C . ARG A 1 129 ? -17.329 -9.262 -28.613 1.00 48.07 129 ARG A C 1
ATOM 899 O O . ARG A 1 129 ? -16.434 -9.143 -29.456 1.00 47.41 129 ARG A O 1
ATOM 907 N N . LYS A 1 130 ? -18.620 -9.170 -28.913 1.00 47.98 130 LYS A N 1
ATOM 908 C CA . LYS A 1 130 ? -19.094 -8.817 -30.253 1.00 48.69 130 LYS A CA 1
ATOM 909 C C . LYS A 1 130 ? -18.526 -7.520 -30.797 1.00 46.03 130 LYS A C 1
ATOM 910 O O . LYS A 1 130 ? -18.011 -7.471 -31.909 1.00 47.39 130 LYS A O 1
ATOM 916 N N . LEU A 1 131 ? -18.676 -6.441 -30.048 1.00 42.66 131 LEU A N 1
ATOM 917 C CA . LEU A 1 131 ? -18.154 -5.172 -30.515 1.00 43.60 131 LEU A CA 1
ATOM 918 C C . LEU A 1 131 ? -16.619 -5.130 -30.570 1.00 41.38 131 LEU A C 1
ATOM 919 O O . LEU A 1 131 ? -16.074 -4.473 -31.457 1.00 42.77 131 LEU A O 1
ATOM 924 N N . ALA A 1 132 ? -15.940 -5.770 -29.609 1.00 42.84 132 ALA A N 1
ATOM 925 C CA . ALA A 1 132 ? -14.480 -5.975 -29.674 1.00 41.32 132 ALA A CA 1
ATOM 926 C C . ALA A 1 132 ? -14.079 -6.693 -30.949 1.00 43.82 132 ALA A C 1
ATOM 927 O O . ALA A 1 132 ? -13.162 -6.268 -31.676 1.00 44.48 132 ALA A O 1
ATOM 929 N N . ARG A 1 133 ? -14.717 -7.821 -31.222 1.00 47.35 133 ARG A N 1
ATOM 930 C CA . ARG A 1 133 ? -14.372 -8.569 -32.421 1.00 48.14 133 ARG A CA 1
ATOM 931 C C . ARG A 1 133 ? -14.561 -7.770 -33.710 1.00 48.33 133 ARG A C 1
ATOM 932 O O . ARG A 1 133 ? -13.810 -7.953 -34.678 1.00 50.39 133 ARG A O 1
ATOM 936 N N . GLU A 1 134 ? -15.534 -6.873 -33.727 1.00 45.57 134 GLU A N 1
ATOM 937 C CA . GLU A 1 134 ? -15.749 -5.974 -34.864 1.00 45.98 134 GLU A CA 1
ATOM 938 C C . GLU A 1 134 ? -14.620 -4.986 -35.104 1.00 44.27 134 GLU A C 1
ATOM 939 O O . GLU A 1 134 ? -14.507 -4.443 -36.202 1.00 46.66 134 GLU A O 1
ATOM 945 N N . ARG A 1 135 ? -13.796 -4.734 -34.095 1.00 44.18 135 ARG A N 1
ATOM 946 C CA . ARG A 1 135 ? -12.642 -3.862 -34.273 1.00 47.09 135 ARG A CA 1
ATOM 947 C C . ARG A 1 135 ? -11.377 -4.725 -34.405 1.00 50.25 135 ARG A C 1
ATOM 948 O O . ARG A 1 135 ? -10.283 -4.218 -34.238 1.00 53.70 135 ARG A O 1
ATOM 956 N N . ASN A 1 136 ? -11.562 -6.013 -34.675 1.00 51.88 136 ASN A N 1
ATOM 957 C CA . ASN A 1 136 ? -10.485 -7.016 -34.789 1.00 55.29 136 ASN A CA 1
ATOM 958 C C . ASN A 1 136 ? -9.595 -7.145 -33.555 1.00 55.45 136 ASN A C 1
ATOM 959 O O . ASN A 1 136 ? -8.404 -7.423 -33.671 1.00 55.15 136 ASN A O 1
ATOM 964 N N . TYR A 1 137 ? -10.171 -6.978 -32.369 1.00 53.13 137 TYR A N 1
ATOM 965 C CA . TYR A 1 137 ? -9.549 -7.544 -31.175 1.00 54.46 137 TYR A CA 1
ATOM 966 C C . TYR A 1 137 ? -9.730 -9.067 -31.206 1.00 59.02 137 TYR A C 1
ATOM 967 O O . TYR A 1 137 ? -10.800 -9.581 -31.532 1.00 61.85 137 TYR A O 1
ATOM 976 N N . THR A 1 138 ? -8.644 -9.781 -30.947 1.00 64.26 138 THR A N 1
ATOM 977 C CA . THR A 1 138 ? -8.709 -11.218 -30.755 1.00 67.16 138 THR A CA 1
ATOM 978 C C . THR A 1 138 ? -9.047 -11.547 -29.303 1.00 63.13 138 THR A C 1
ATOM 979 O O . THR A 1 138 ? -9.145 -10.661 -28.456 1.00 59.29 138 THR A O 1
ATOM 983 N N . ASP A 1 139 ? -9.225 -12.834 -29.027 1.00 62.55 139 ASP A N 1
ATOM 984 C CA . ASP A 1 139 ? -9.494 -13.314 -27.678 1.00 61.90 139 ASP A CA 1
ATOM 985 C C . ASP A 1 139 ? -8.303 -13.102 -26.752 1.00 59.96 139 ASP A C 1
ATOM 986 O O . ASP A 1 139 ? -8.488 -12.862 -25.564 1.00 57.89 139 ASP A O 1
ATOM 991 N N . GLU A 1 140 ? -7.093 -13.135 -27.298 1.00 59.84 140 GLU A N 1
ATOM 992 C CA . GLU A 1 140 ? -5.907 -12.889 -26.485 1.00 61.36 140 GLU A CA 1
ATOM 993 C C . GLU A 1 140 ? -5.850 -11.417 -26.084 1.00 58.97 140 GLU A C 1
ATOM 994 O O . GLU A 1 140 ? -5.166 -11.069 -25.121 1.00 61.10 140 GLU A O 1
ATOM 996 N N . MET A 1 141 ? -6.611 -10.568 -26.784 1.00 55.28 141 MET A N 1
ATOM 997 C CA . MET A 1 141 ? -6.615 -9.128 -26.502 1.00 53.07 141 MET A CA 1
ATOM 998 C C . MET A 1 141 ? -7.735 -8.667 -25.541 1.00 51.57 141 MET A C 1
ATOM 999 O O . MET A 1 141 ? -7.896 -7.467 -25.289 1.00 48.75 141 MET A O 1
ATOM 1004 N N . VAL A 1 142 ? -8.529 -9.613 -25.061 1.00 49.67 142 VAL A N 1
ATOM 1005 C CA . VAL A 1 142 ? -9.589 -9.345 -24.082 1.00 49.99 142 VAL A CA 1
ATOM 1006 C C . VAL A 1 142 ? -9.192 -9.901 -22.726 1.00 49.73 142 VAL A C 1
ATOM 1007 O O . VAL A 1 142 ? -8.811 -11.067 -22.615 1.00 55.45 142 VAL A O 1
ATOM 1011 N N . ALA A 1 143 ? -9.269 -9.046 -21.705 1.00 47.55 143 ALA A N 1
ATOM 1012 C CA . ALA A 1 143 ? -9.011 -9.399 -20.315 1.00 45.45 143 ALA A CA 1
ATOM 1013 C C . ALA A 1 143 ? -10.296 -9.289 -19.548 1.00 45.37 143 ALA A C 1
ATOM 1014 O O . ALA A 1 143 ? -10.941 -8.262 -19.565 1.00 43.46 143 ALA A O 1
ATOM 1016 N N . VAL A 1 144 ? -10.694 -10.380 -18.908 1.00 46.28 144 VAL A N 1
ATOM 1017 C CA . VAL A 1 144 ? -11.768 -10.333 -17.945 1.00 46.70 144 VAL A CA 1
ATOM 1018 C C . VAL A 1 144 ? -11.061 -10.173 -16.594 1.00 47.62 144 VAL A C 1
ATOM 1019 O O . VAL A 1 144 ? -10.227 -10.987 -16.243 1.00 48.02 144 VAL A O 1
ATOM 1023 N N . LEU A 1 145 ? -11.313 -9.057 -15.908 1.00 46.09 145 LEU A N 1
ATOM 1024 C CA . LEU A 1 145 ? -10.532 -8.648 -14.743 1.00 46.22 145 LEU A CA 1
ATOM 1025 C C . LEU A 1 145 ? -10.985 -9.350 -13.455 1.00 47.29 145 LEU A C 1
ATOM 1026 O O . LEU A 1 145 ? -12.132 -9.219 -13.095 1.00 48.53 145 LEU A O 1
ATOM 1031 N N . PRO A 1 146 ? -10.053 -10.017 -12.730 1.00 48.26 146 PRO A N 1
ATOM 1032 C CA . PRO A 1 146 ? -10.352 -10.584 -11.418 1.00 50.25 146 PRO A CA 1
ATOM 1033 C C . PRO A 1 146 ? -10.799 -9.490 -10.430 1.00 48.77 146 PRO A C 1
ATOM 1034 O O . PRO A 1 146 ? -10.349 -8.338 -10.531 1.00 46.24 146 PRO A O 1
ATOM 1038 N N . SER A 1 147 ? -11.755 -9.829 -9.569 1.00 50.25 147 SER A N 1
ATOM 1039 C CA . SER A 1 147 ? -12.247 -8.918 -8.532 1.00 48.03 147 SER A CA 1
ATOM 1040 C C . SER A 1 147 ? -11.143 -8.550 -7.583 1.00 49.41 147 SER A C 1
ATOM 1041 O O . SER A 1 147 ? -10.216 -9.334 -7.335 1.00 50.53 147 SER A O 1
ATOM 1044 N N . GLN A 1 148 ? -11.292 -7.396 -6.950 1.00 49.19 148 GLN A N 1
ATOM 1045 C CA . GLN A 1 148 ? -10.355 -7.023 -5.915 1.00 50.57 148 GLN A CA 1
ATOM 1046 C C . GLN A 1 148 ? -11.145 -6.251 -4.863 1.00 50.11 148 GLN A C 1
ATOM 1047 O O . GLN A 1 148 ? -12.047 -5.486 -5.199 1.00 51.85 148 GLN A O 1
ATOM 1053 N N . ALA A 1 149 ? -10.775 -6.417 -3.609 1.00 50.26 149 ALA A N 1
ATOM 1054 C CA . ALA A 1 149 ? -11.554 -5.812 -2.541 1.00 52.90 149 ALA A CA 1
ATOM 1055 C C . ALA A 1 149 ? -10.748 -4.824 -1.705 1.00 56.98 149 ALA A C 1
ATOM 1056 O O . ALA A 1 149 ? -11.249 -4.336 -0.694 1.00 63.81 149 ALA A O 1
ATOM 1058 N N . ALA A 1 150 ? -9.535 -4.484 -2.121 1.00 55.85 150 ALA A N 1
ATOM 1059 C CA . ALA A 1 150 ? -8.662 -3.681 -1.248 1.00 59.27 150 ALA A CA 1
ATOM 1060 C C . ALA A 1 150 ? -8.541 -2.223 -1.686 1.00 58.19 150 ALA A C 1
ATOM 1061 O O . ALA A 1 150 ? -7.944 -1.402 -0.982 1.00 59.86 150 ALA A O 1
ATOM 1063 N N . CYS A 1 151 ? -9.062 -1.911 -2.869 1.00 54.01 151 CYS A N 1
ATOM 1064 C CA A CYS A 1 151 ? -8.894 -0.616 -3.462 0.50 52.16 151 CYS A CA 1
ATOM 1065 C CA B CYS A 1 151 ? -8.910 -0.564 -3.419 0.50 53.14 151 CYS A CA 1
ATOM 1066 C C . CYS A 1 151 ? -10.261 -0.041 -3.837 1.00 50.71 151 CYS A C 1
ATOM 1067 O O . CYS A 1 151 ? -10.870 -0.551 -4.774 1.00 49.77 151 CYS A O 1
ATOM 1072 N N . SER A 1 152 ? -10.722 0.988 -3.108 1.00 47.07 152 SER A N 1
ATOM 1073 C CA . SER A 1 152 ? -12.045 1.610 -3.304 1.00 47.86 152 SER A CA 1
ATOM 1074 C C . SER A 1 152 ? -11.975 3.096 -3.549 1.00 45.98 152 SER A C 1
ATOM 1075 O O . SER A 1 152 ? -11.124 3.790 -3.036 1.00 45.08 152 SER A O 1
ATOM 1078 N N . VAL A 1 153 ? -12.966 3.617 -4.252 1.00 44.74 153 VAL A N 1
ATOM 1079 C CA . VAL A 1 153 ? -13.133 5.044 -4.291 1.00 44.74 153 VAL A CA 1
ATOM 1080 C C . VAL A 1 153 ? -13.546 5.565 -2.917 1.00 45.42 153 VAL A C 1
ATOM 1081 O O . VAL A 1 153 ? -14.247 4.907 -2.152 1.00 45.17 153 VAL A O 1
ATOM 1085 N N . ASP A 1 154 ? -13.220 6.816 -2.689 1.00 47.97 154 ASP A N 1
ATOM 1086 C CA . ASP A 1 154 ? -13.471 7.449 -1.401 1.00 51.89 154 ASP A CA 1
ATOM 1087 C C . ASP A 1 154 ? -14.950 7.761 -1.254 1.00 52.42 154 ASP A C 1
ATOM 1088 O O . ASP A 1 154 ? -15.658 7.911 -2.234 1.00 50.28 154 ASP A O 1
ATOM 1093 N N . GLU A 1 155 ? -15.407 7.908 -0.024 1.00 53.74 155 GLU A N 1
ATOM 1094 C CA . GLU A 1 155 ? -16.734 8.477 0.201 1.00 56.14 155 GLU A CA 1
ATOM 1095 C C . GLU A 1 155 ? -16.750 9.971 -0.198 1.00 56.73 155 GLU A C 1
ATOM 1096 O O . GLU A 1 155 ? -15.697 10.616 -0.361 1.00 55.92 155 GLU A O 1
ATOM 1102 N N . VAL A 1 156 ? -17.922 10.465 -0.557 1.00 53.82 156 VAL A N 1
ATOM 1103 C CA . VAL A 1 156 ? -18.064 11.868 -0.919 1.00 54.73 156 VAL A CA 1
ATOM 1104 C C . VAL A 1 156 ? -18.454 12.630 0.320 1.00 56.89 156 VAL A C 1
ATOM 1105 O O . VAL A 1 156 ? -19.330 12.197 1.055 1.00 50.91 156 VAL A O 1
ATOM 1109 N N . LEU A 1 157 ? -17.831 13.781 0.545 1.00 58.30 157 LEU A N 1
ATOM 1110 C CA . LEU A 1 157 ? -18.303 14.674 1.577 1.00 62.00 157 LEU A CA 1
ATOM 1111 C C . LEU A 1 157 ? -18.871 15.857 0.847 1.00 64.46 157 LEU A C 1
ATOM 1112 O O . LEU A 1 157 ? -18.267 16.328 -0.112 1.00 62.50 157 LEU A O 1
ATOM 1117 N N . VAL A 1 158 ? -20.086 16.254 1.210 1.00 65.58 158 VAL A N 1
ATOM 1118 C CA . VAL A 1 158 ? -20.660 17.466 0.633 1.00 71.94 158 VAL A CA 1
ATOM 1119 C C . VAL A 1 158 ? -20.785 18.551 1.687 1.00 75.57 158 VAL A C 1
ATOM 1120 O O . VAL A 1 158 ? -21.582 18.436 2.630 1.00 76.69 158 VAL A O 1
ATOM 1124 N N . PRO A 1 159 ? -19.966 19.603 1.531 1.00 77.77 159 PRO A N 1
ATOM 1125 C CA . PRO A 1 159 ? -20.009 20.787 2.380 1.00 83.11 159 PRO A CA 1
ATOM 1126 C C . PRO A 1 159 ? -21.415 21.356 2.447 1.00 85.38 159 PRO A C 1
ATOM 1127 O O . PRO A 1 159 ? -22.136 21.336 1.450 1.00 85.46 159 PRO A O 1
ATOM 1131 N N . ARG A 1 160 ? -21.790 21.846 3.621 1.00 90.04 160 ARG A N 1
ATOM 1132 C CA . ARG A 1 160 ? -23.066 22.526 3.814 1.00 92.74 160 ARG A CA 1
ATOM 1133 C C . ARG A 1 160 ? -23.025 23.896 3.131 1.00 95.55 160 ARG A C 1
ATOM 1134 O O . ARG A 1 160 ? -23.907 24.741 3.321 1.00 99.39 160 ARG A O 1
ATOM 1142 N N . SER B 1 6 ? -19.799 8.061 -60.407 1.00 62.71 6 SER B N 1
ATOM 1143 C CA . SER B 1 6 ? -19.543 7.096 -61.522 1.00 62.20 6 SER B CA 1
ATOM 1144 C C . SER B 1 6 ? -18.591 5.955 -61.138 1.00 61.07 6 SER B C 1
ATOM 1145 O O . SER B 1 6 ? -18.754 4.833 -61.605 1.00 63.68 6 SER B O 1
ATOM 1148 N N . GLU B 1 7 ? -17.554 6.263 -60.367 1.00 58.56 7 GLU B N 1
ATOM 1149 C CA . GLU B 1 7 ? -16.662 5.245 -59.781 1.00 55.36 7 GLU B CA 1
ATOM 1150 C C . GLU B 1 7 ? -17.401 4.328 -58.815 1.00 48.80 7 GLU B C 1
ATOM 1151 O O . GLU B 1 7 ? -16.906 3.263 -58.438 1.00 48.11 7 GLU B O 1
ATOM 1153 N N . VAL B 1 8 ? -18.588 4.758 -58.414 1.00 43.48 8 VAL B N 1
ATOM 1154 C CA . VAL B 1 8 ? -19.407 4.017 -57.470 1.00 43.20 8 VAL B CA 1
ATOM 1155 C C . VAL B 1 8 ? -20.314 2.982 -58.158 1.00 37.90 8 VAL B C 1
ATOM 1156 O O . VAL B 1 8 ? -21.102 2.312 -57.511 1.00 41.57 8 VAL B O 1
ATOM 1160 N N . ALA B 1 9 ? -20.209 2.892 -59.471 1.00 38.04 9 ALA B N 1
ATOM 1161 C CA . ALA B 1 9 ? -20.950 1.914 -60.232 1.00 37.93 9 ALA B CA 1
ATOM 1162 C C . ALA B 1 9 ? -20.399 0.516 -59.935 1.00 38.87 9 ALA B C 1
ATOM 1163 O O . ALA B 1 9 ? -19.257 0.343 -59.478 1.00 38.75 9 ALA B O 1
ATOM 1165 N N . GLY B 1 10 ? -21.223 -0.468 -60.216 1.00 38.54 10 GLY B N 1
ATOM 1166 C CA . GLY B 1 10 ? -20.802 -1.859 -60.110 1.00 38.90 10 GLY B CA 1
ATOM 1167 C C . GLY B 1 10 ? -21.372 -2.546 -58.886 1.00 34.61 10 GLY B C 1
ATOM 1168 O O . GLY B 1 10 ? -22.455 -2.173 -58.330 1.00 35.79 10 GLY B O 1
ATOM 1169 N N . LYS B 1 11 ? -20.664 -3.581 -58.497 1.00 33.87 11 LYS B N 1
ATOM 1170 C CA . LYS B 1 11 ? -21.119 -4.526 -57.471 1.00 34.77 11 LYS B CA 1
ATOM 1171 C C . LYS B 1 11 ? -20.844 -4.044 -56.075 1.00 36.02 11 LYS B C 1
ATOM 1172 O O . LYS B 1 11 ? -19.730 -3.658 -55.781 1.00 36.13 11 LYS B O 1
ATOM 1178 N N . TRP B 1 12 ? -21.865 -4.099 -55.220 1.00 35.29 12 TRP B N 1
ATOM 1179 C CA . TRP B 1 12 ? -21.732 -3.802 -53.822 1.00 35.35 12 TRP B CA 1
ATOM 1180 C C . TRP B 1 12 ? -22.503 -4.905 -53.040 1.00 33.59 12 TRP B C 1
ATOM 1181 O O . TRP B 1 12 ? -23.393 -5.581 -53.589 1.00 37.05 12 TRP B O 1
ATOM 1192 N N . TYR B 1 13 ? -22.170 -5.042 -51.775 1.00 32.14 13 TYR B N 1
ATOM 1193 C CA . TYR B 1 13 ? -22.923 -5.873 -50.833 1.00 34.61 13 TYR B CA 1
ATOM 1194 C C . TYR B 1 13 ? -23.530 -4.953 -49.761 1.00 33.60 13 TYR B C 1
ATOM 1195 O O . TYR B 1 13 ? -22.850 -4.042 -49.239 1.00 34.33 13 TYR B O 1
ATOM 1204 N N . ILE B 1 14 ? -24.782 -5.225 -49.418 1.00 34.05 14 ILE B N 1
ATOM 1205 C CA . ILE B 1 14 ? -25.419 -4.599 -48.302 1.00 32.85 14 ILE B CA 1
ATOM 1206 C C . ILE B 1 14 ? -25.184 -5.501 -47.104 1.00 32.53 14 ILE B C 1
ATOM 1207 O O . ILE B 1 14 ? -25.679 -6.615 -47.047 1.00 32.78 14 ILE B O 1
ATOM 1212 N N . VAL B 1 15 ? -24.359 -5.024 -46.183 1.00 33.29 15 VAL B N 1
ATOM 1213 C CA . VAL B 1 15 ? -23.751 -5.894 -45.157 1.00 33.91 15 VAL B CA 1
ATOM 1214 C C . VAL B 1 15 ? -24.316 -5.649 -43.740 1.00 35.28 15 VAL B C 1
ATOM 1215 O O . VAL B 1 15 ? -24.008 -6.377 -42.798 1.00 37.72 15 VAL B O 1
ATOM 1219 N N . ALA B 1 16 ? -25.034 -4.554 -43.582 1.00 33.32 16 ALA B N 1
ATOM 1220 C CA . ALA B 1 16 ? -25.605 -4.191 -42.289 1.00 33.41 16 ALA B CA 1
ATOM 1221 C C . ALA B 1 16 ? -26.791 -3.299 -42.527 1.00 35.92 16 ALA B C 1
ATOM 1222 O O . ALA B 1 16 ? -26.854 -2.560 -43.518 1.00 35.24 16 ALA B O 1
ATOM 1224 N N . LEU B 1 17 ? -27.769 -3.437 -41.630 1.00 34.87 17 LEU B N 1
ATOM 1225 C CA . LEU B 1 17 ? -29.011 -2.671 -41.646 1.00 36.42 17 LEU B CA 1
ATOM 1226 C C . LEU B 1 17 ? -29.304 -2.148 -40.249 1.00 36.41 17 LEU B C 1
ATOM 1227 O O . LEU B 1 17 ? -28.958 -2.798 -39.248 1.00 40.22 17 LEU B O 1
ATOM 1232 N N . ALA B 1 18 ? -29.910 -0.985 -40.180 1.00 37.37 18 ALA B N 1
ATOM 1233 C CA . ALA B 1 18 ? -30.487 -0.487 -38.896 1.00 39.40 18 ALA B CA 1
ATOM 1234 C C . ALA B 1 18 ? -31.832 0.188 -39.088 1.00 39.76 18 ALA B C 1
ATOM 1235 O O . ALA B 1 18 ? -31.989 1.039 -39.965 1.00 40.29 18 ALA B O 1
ATOM 1237 N N . SER B 1 19 ? -32.784 -0.147 -38.212 1.00 38.92 19 SER B N 1
ATOM 1238 C CA . SER B 1 19 ? -34.128 0.298 -38.356 1.00 39.23 19 SER B CA 1
ATOM 1239 C C . SER B 1 19 ? -34.893 -0.045 -37.106 1.00 43.18 19 SER B C 1
ATOM 1240 O O . SER B 1 19 ? -34.534 -0.956 -36.361 1.00 40.83 19 SER B O 1
ATOM 1243 N N . ASN B 1 20 ? -35.901 0.768 -36.858 1.00 42.70 20 ASN B N 1
ATOM 1244 C CA . ASN B 1 20 ? -36.849 0.458 -35.789 1.00 48.07 20 ASN B CA 1
ATOM 1245 C C . ASN B 1 20 ? -38.249 0.076 -36.256 1.00 48.53 20 ASN B C 1
ATOM 1246 O O . ASN B 1 20 ? -39.197 0.036 -35.434 1.00 48.67 20 ASN B O 1
ATOM 1251 N N . THR B 1 21 ? -38.375 -0.255 -37.536 1.00 49.29 21 THR B N 1
ATOM 1252 C CA . THR B 1 21 ? -39.648 -0.696 -38.104 1.00 49.76 21 THR B CA 1
ATOM 1253 C C . THR B 1 21 ? -40.061 -2.030 -37.489 1.00 50.40 21 THR B C 1
ATOM 1254 O O . THR B 1 21 ? -39.269 -2.962 -37.445 1.00 46.18 21 THR B O 1
ATOM 1258 N N . ASP B 1 22 ? -41.315 -2.150 -37.085 1.00 51.78 22 ASP B N 1
ATOM 1259 C CA . ASP B 1 22 ? -41.711 -3.296 -36.295 1.00 55.15 22 ASP B CA 1
ATOM 1260 C C . ASP B 1 22 ? -41.440 -4.610 -37.031 1.00 54.70 22 ASP B C 1
ATOM 1261 O O . ASP B 1 22 ? -40.834 -5.510 -36.453 1.00 52.69 22 ASP B O 1
ATOM 1266 N N . PHE B 1 23 ? -41.806 -4.679 -38.309 1.00 54.96 23 PHE B N 1
ATOM 1267 C CA . PHE B 1 23 ? -41.507 -5.837 -39.163 1.00 57.37 23 PHE B CA 1
ATOM 1268 C C . PHE B 1 23 ? -40.023 -6.162 -39.237 1.00 53.59 23 PHE B C 1
ATOM 1269 O O . PHE B 1 23 ? -39.639 -7.336 -39.149 1.00 52.43 23 PHE B O 1
ATOM 1277 N N . PHE B 1 24 ? -39.184 -5.142 -39.412 1.00 51.04 24 PHE B N 1
ATOM 1278 C CA . PHE B 1 24 ? -37.741 -5.353 -39.440 1.00 48.44 24 PHE B CA 1
ATOM 1279 C C . PHE B 1 24 ? -37.266 -5.976 -38.145 1.00 45.23 24 PHE B C 1
ATOM 1280 O O . PHE B 1 24 ? -36.497 -6.926 -38.134 1.00 47.00 24 PHE B O 1
ATOM 1288 N N . LEU B 1 25 ? -37.697 -5.418 -37.031 1.00 47.72 25 LEU B N 1
ATOM 1289 C CA . LEU B 1 25 ? -37.247 -5.933 -35.748 1.00 49.83 25 LEU B CA 1
ATOM 1290 C C . LEU B 1 25 ? -37.693 -7.386 -35.525 1.00 53.25 25 LEU B C 1
ATOM 1291 O O . LEU B 1 25 ? -37.015 -8.148 -34.828 1.00 53.96 25 LEU B O 1
ATOM 1296 N N . ALA B 1 26 ? -38.863 -7.737 -36.053 1.00 51.30 26 ALA B N 1
ATOM 1297 C CA . ALA B 1 26 ? -39.388 -9.087 -35.987 1.00 53.77 26 ALA B CA 1
ATOM 1298 C C . ALA B 1 26 ? -38.618 -10.073 -36.878 1.00 51.63 26 ALA B C 1
ATOM 1299 O O . ALA B 1 26 ? -38.351 -11.193 -36.460 1.00 51.32 26 ALA B O 1
ATOM 1301 N N . GLU B 1 27 ? -38.215 -9.661 -38.076 1.00 52.09 27 GLU B N 1
ATOM 1302 C CA . GLU B 1 27 ? -37.628 -10.622 -39.027 1.00 51.90 27 GLU B CA 1
ATOM 1303 C C . GLU B 1 27 ? -36.126 -10.491 -39.310 1.00 49.44 27 GLU B C 1
ATOM 1304 O O . GLU B 1 27 ? -35.597 -11.211 -40.153 1.00 47.07 27 GLU B O 1
ATOM 1310 N N . LYS B 1 28 ? -35.456 -9.513 -38.704 1.00 46.33 28 LYS B N 1
ATOM 1311 C CA . LYS B 1 28 ? -34.049 -9.236 -39.039 1.00 44.40 28 LYS B CA 1
ATOM 1312 C C . LYS B 1 28 ? -33.168 -10.475 -38.904 1.00 44.37 28 LYS B C 1
ATOM 1313 O O . LYS B 1 28 ? -32.176 -10.632 -39.603 1.00 42.81 28 LYS B O 1
ATOM 1319 N N . GLY B 1 29 ? -33.502 -11.353 -37.969 1.00 47.99 29 GLY B N 1
ATOM 1320 C CA . GLY B 1 29 ? -32.683 -12.526 -37.734 1.00 47.49 29 GLY B CA 1
ATOM 1321 C C . GLY B 1 29 ? -32.657 -13.466 -38.924 1.00 45.49 29 GLY B C 1
ATOM 1322 O O . GLY B 1 29 ? -31.754 -14.286 -39.045 1.00 45.61 29 GLY B O 1
ATOM 1323 N N . LYS B 1 30 ? -33.629 -13.356 -39.821 1.00 44.41 30 LYS B N 1
ATOM 1324 C CA . LYS B 1 30 ? -33.688 -14.256 -40.962 1.00 47.02 30 LYS B CA 1
ATOM 1325 C C . LYS B 1 30 ? -32.960 -13.658 -42.174 1.00 45.88 30 LYS B C 1
ATOM 1326 O O . LYS B 1 30 ? -32.753 -14.335 -43.171 1.00 49.64 30 LYS B O 1
ATOM 1332 N N . MET B 1 31 ? -32.539 -12.400 -42.072 1.00 42.13 31 MET B N 1
ATOM 1333 C CA . MET B 1 31 ? -32.058 -11.662 -43.226 1.00 40.70 31 MET B CA 1
ATOM 1334 C C . MET B 1 31 ? -30.595 -11.966 -43.502 1.00 41.00 31 MET B C 1
ATOM 1335 O O . MET B 1 31 ? -29.810 -12.214 -42.577 1.00 40.34 31 MET B O 1
ATOM 1340 N N . LYS B 1 32 ? -30.237 -12.052 -44.779 1.00 38.72 32 LYS B N 1
ATOM 1341 C CA . LYS B 1 32 ? -28.845 -12.297 -45.150 1.00 37.05 32 LYS B CA 1
ATOM 1342 C C . LYS B 1 32 ? -28.376 -11.235 -46.145 1.00 36.17 32 LYS B C 1
ATOM 1343 O O . LYS B 1 32 ? -29.171 -10.418 -46.602 1.00 35.69 32 LYS B O 1
ATOM 1349 N N . MET B 1 33 ? -27.079 -11.226 -46.394 1.00 37.39 33 MET B N 1
ATOM 1350 C CA . MET B 1 33 ? -26.431 -10.208 -47.235 1.00 35.40 33 MET B CA 1
ATOM 1351 C C . MET B 1 33 ? -27.090 -10.093 -48.614 1.00 35.15 33 MET B C 1
ATOM 1352 O O . MET B 1 33 ? -27.278 -11.071 -49.341 1.00 38.66 33 MET B O 1
ATOM 1357 N N . VAL B 1 34 ? -27.354 -8.870 -48.989 1.00 34.04 34 VAL B N 1
ATOM 1358 C CA . VAL B 1 34 ? -28.033 -8.539 -50.246 1.00 34.51 34 VAL B CA 1
ATOM 1359 C C . VAL B 1 34 ? -26.936 -8.067 -51.209 1.00 34.30 34 VAL B C 1
ATOM 1360 O O . VAL B 1 34 ? -26.006 -7.398 -50.814 1.00 34.98 34 VAL B O 1
ATOM 1364 N N . MET B 1 35 ? -26.962 -8.554 -52.438 1.00 33.72 35 MET B N 1
ATOM 1365 C CA . MET B 1 35 ? -26.044 -8.095 -53.449 1.00 35.12 35 MET B CA 1
ATOM 1366 C C . MET B 1 35 ? -26.740 -7.019 -54.231 1.00 35.80 35 MET B C 1
ATOM 1367 O O . MET B 1 35 ? -27.918 -7.154 -54.581 1.00 35.93 35 MET B O 1
ATOM 1372 N N . ALA B 1 36 ? -26.003 -5.977 -54.560 1.00 38.24 36 ALA B N 1
ATOM 1373 C CA . ALA B 1 36 ? -26.530 -4.923 -55.388 1.00 36.73 36 ALA B CA 1
ATOM 1374 C C . ALA B 1 36 ? -25.586 -4.638 -56.529 1.00 34.91 36 ALA B C 1
ATOM 1375 O O . ALA B 1 36 ? -24.365 -4.710 -56.388 1.00 38.12 36 ALA B O 1
ATOM 1377 N N . ARG B 1 37 ? -26.161 -4.196 -57.640 1.00 35.94 37 ARG B N 1
ATOM 1378 C CA . ARG B 1 37 ? -25.372 -3.654 -58.713 1.00 37.65 37 ARG B CA 1
ATOM 1379 C C . ARG B 1 37 ? -25.937 -2.266 -59.101 1.00 39.15 37 ARG B C 1
ATOM 1380 O O . ARG B 1 37 ? -27.134 -2.131 -59.341 1.00 39.57 37 ARG B O 1
ATOM 1388 N N . ILE B 1 38 ? -25.061 -1.265 -59.118 1.00 37.98 38 ILE B N 1
ATOM 1389 C CA . ILE B 1 38 ? -25.403 0.099 -59.473 1.00 38.33 38 ILE B CA 1
ATOM 1390 C C . ILE B 1 38 ? -24.975 0.430 -60.896 1.00 39.03 38 ILE B C 1
ATOM 1391 O O . ILE B 1 38 ? -23.802 0.221 -61.269 1.00 39.85 38 ILE B O 1
ATOM 1396 N N . SER B 1 39 ? -25.944 0.929 -61.682 1.00 38.97 39 SER B N 1
ATOM 1397 C CA . SER B 1 39 ? -25.800 1.202 -63.118 1.00 45.39 39 SER B CA 1
ATOM 1398 C C . SER B 1 39 ? -26.321 2.606 -63.398 1.00 46.15 39 SER B C 1
ATOM 1399 O O . SER B 1 39 ? -27.396 2.996 -62.902 1.00 42.88 39 SER B O 1
ATOM 1402 N N . PHE B 1 40 ? -25.500 3.427 -64.048 1.00 45.83 40 PHE B N 1
ATOM 1403 C CA . PHE B 1 40 ? -25.970 4.745 -64.465 1.00 47.64 40 PHE B CA 1
ATOM 1404 C C . PHE B 1 40 ? -26.680 4.666 -65.813 1.00 48.03 40 PHE B C 1
ATOM 1405 O O . PHE B 1 40 ? -26.166 4.091 -66.762 1.00 44.48 40 PHE B O 1
ATOM 1413 N N . LEU B 1 41 ? -27.838 5.316 -65.885 1.00 48.18 41 LEU B N 1
ATOM 1414 C CA . LEU B 1 41 ? -28.711 5.282 -67.080 1.00 50.99 41 LEU B CA 1
ATOM 1415 C C . LEU B 1 41 ? -28.530 6.559 -67.840 1.00 55.94 41 LEU B C 1
ATOM 1416 O O . LEU B 1 41 ? -28.873 6.682 -69.033 1.00 56.16 41 LEU B O 1
ATOM 1421 N N . GLY B 1 42 ? -27.976 7.528 -67.135 1.00 57.30 42 GLY B N 1
ATOM 1422 C CA . GLY B 1 42 ? -27.293 8.636 -67.776 1.00 62.81 42 GLY B CA 1
ATOM 1423 C C . GLY B 1 42 ? -26.840 9.578 -66.687 1.00 63.98 42 GLY B C 1
ATOM 1424 O O . GLY B 1 42 ? -26.515 9.147 -65.564 1.00 65.29 42 GLY B O 1
ATOM 1425 N N . GLU B 1 43 ? -26.862 10.858 -67.028 1.00 65.94 43 GLU B N 1
ATOM 1426 C CA . GLU B 1 43 ? -26.651 11.942 -66.083 1.00 66.79 43 GLU B CA 1
ATOM 1427 C C . GLU B 1 43 ? -27.757 11.956 -65.037 1.00 65.12 43 GLU B C 1
ATOM 1428 O O . GLU B 1 43 ? -28.948 12.046 -65.353 1.00 63.61 43 GLU B O 1
ATOM 1430 N N . ASP B 1 44 ? -27.338 11.819 -63.787 1.00 63.90 44 ASP B N 1
ATOM 1431 C CA . ASP B 1 44 ? -28.208 12.062 -62.636 1.00 63.29 44 ASP B CA 1
ATOM 1432 C C . ASP B 1 44 ? -29.228 10.950 -62.390 1.00 58.04 44 ASP B C 1
ATOM 1433 O O . ASP B 1 44 ? -30.135 11.156 -61.595 1.00 57.15 44 ASP B O 1
ATOM 1438 N N . GLU B 1 45 ? -29.103 9.810 -63.073 1.00 56.47 45 GLU B N 1
ATOM 1439 C CA . GLU B 1 45 ? -30.076 8.704 -62.944 1.00 53.20 45 GLU B CA 1
ATOM 1440 C C . GLU B 1 45 ? -29.397 7.357 -62.894 1.00 49.18 45 GLU B C 1
ATOM 1441 O O . GLU B 1 45 ? -28.506 7.038 -63.696 1.00 47.70 45 GLU B O 1
ATOM 1447 N N . LEU B 1 46 ? -29.822 6.552 -61.934 1.00 47.35 46 LEU B N 1
ATOM 1448 C CA . LEU B 1 46 ? -29.171 5.264 -61.730 1.00 45.23 46 LEU B CA 1
ATOM 1449 C C . LEU B 1 46 ? -30.146 4.214 -61.250 1.00 45.79 46 LEU B C 1
ATOM 1450 O O . LEU B 1 46 ? -31.235 4.514 -60.742 1.00 43.91 46 LEU B O 1
ATOM 1455 N N . GLU B 1 47 ? -29.831 2.998 -61.656 1.00 42.09 47 GLU B N 1
ATOM 1456 C CA . GLU B 1 47 ? -30.621 1.867 -61.337 1.00 43.48 47 GLU B CA 1
ATOM 1457 C C . GLU B 1 47 ? -29.807 1.113 -60.324 1.00 38.88 47 GLU B C 1
ATOM 1458 O O . GLU B 1 47 ? -28.606 0.924 -60.519 1.00 42.27 47 GLU B O 1
ATOM 1464 N N . VAL B 1 48 ? -30.474 0.625 -59.295 1.00 37.70 48 VAL B N 1
ATOM 1465 C CA . VAL B 1 48 ? -29.899 -0.368 -58.438 1.00 34.32 48 VAL B CA 1
ATOM 1466 C C . VAL B 1 48 ? -30.701 -1.663 -58.672 1.00 38.41 48 VAL B C 1
ATOM 1467 O O . VAL B 1 48 ? -31.936 -1.674 -58.609 1.00 38.03 48 VAL B O 1
ATOM 1471 N N . SER B 1 49 ? -29.942 -2.709 -58.995 1.00 36.20 49 SER B N 1
ATOM 1472 C CA . SER B 1 49 ? -30.396 -4.025 -59.148 1.00 36.22 49 SER B CA 1
ATOM 1473 C C . SER B 1 49 ? -29.987 -4.829 -57.925 1.00 36.00 49 SER B C 1
ATOM 1474 O O . SER B 1 49 ? -28.803 -4.904 -57.559 1.00 39.41 49 SER B O 1
ATOM 1477 N N . TYR B 1 50 ? -30.967 -5.493 -57.342 1.00 35.36 50 TYR B N 1
ATOM 1478 C CA . TYR B 1 50 ? -30.774 -6.293 -56.161 1.00 34.40 50 TYR B CA 1
ATOM 1479 C C . TYR B 1 50 ? -31.069 -7.780 -56.270 1.00 35.63 50 TYR B C 1
ATOM 1480 O O . TYR B 1 50 ? -31.935 -8.237 -57.019 1.00 35.18 50 TYR B O 1
ATOM 1489 N N . ALA B 1 51 ? -30.408 -8.515 -55.391 1.00 35.10 51 ALA B N 1
ATOM 1490 C CA . ALA B 1 51 ? -30.717 -9.892 -55.166 1.00 34.04 51 ALA B CA 1
ATOM 1491 C C . ALA B 1 51 ? -30.667 -10.128 -53.678 1.00 36.38 51 ALA B C 1
ATOM 1492 O O . ALA B 1 51 ? -29.592 -10.048 -53.051 1.00 36.18 51 ALA B O 1
ATOM 1494 N N . ALA B 1 52 ? -31.852 -10.350 -53.089 1.00 41.69 52 ALA B N 1
ATOM 1495 C CA . ALA B 1 52 ? -31.989 -10.620 -51.639 1.00 44.40 52 ALA B CA 1
ATOM 1496 C C . ALA B 1 52 ? -32.510 -12.026 -51.391 1.00 48.16 52 ALA B C 1
ATOM 1497 O O . ALA B 1 52 ? -33.545 -12.436 -51.930 1.00 47.01 52 ALA B O 1
ATOM 1499 N N . PRO B 1 53 ? -31.850 -12.755 -50.489 1.00 50.59 53 PRO B N 1
ATOM 1500 C CA . PRO B 1 53 ? -32.382 -14.025 -50.157 1.00 50.43 53 PRO B CA 1
ATOM 1501 C C . PRO B 1 53 ? -33.658 -13.764 -49.360 1.00 51.09 53 PRO B C 1
ATOM 1502 O O . PRO B 1 53 ? -33.756 -12.745 -48.661 1.00 50.38 53 PRO B O 1
ATOM 1506 N N . SER B 1 54 ? -34.611 -14.644 -49.518 1.00 53.69 54 SER B N 1
ATOM 1507 C CA . SER B 1 54 ? -35.751 -14.750 -48.593 1.00 59.39 54 SER B CA 1
ATOM 1508 C C . SER B 1 54 ? -35.961 -16.222 -48.297 1.00 62.41 54 SER B C 1
ATOM 1509 O O . SER B 1 54 ? -35.256 -17.062 -48.852 1.00 62.79 54 SER B O 1
ATOM 1512 N N . PRO B 1 55 ? -36.898 -16.541 -47.379 1.00 65.94 55 PRO B N 1
ATOM 1513 C CA . PRO B 1 55 ? -37.316 -17.921 -47.206 1.00 67.74 55 PRO B CA 1
ATOM 1514 C C . PRO B 1 55 ? -37.944 -18.513 -48.457 1.00 68.56 55 PRO B C 1
ATOM 1515 O O . PRO B 1 55 ? -37.837 -19.722 -48.680 1.00 70.07 55 PRO B O 1
ATOM 1519 N N . LYS B 1 56 ? -38.575 -17.673 -49.274 1.00 67.06 56 LYS B N 1
ATOM 1520 C CA . LYS B 1 56 ? -39.241 -18.142 -50.494 1.00 67.96 56 LYS B CA 1
ATOM 1521 C C . LYS B 1 56 ? -38.312 -18.207 -51.718 1.00 68.49 56 LYS B C 1
ATOM 1522 O O . LYS B 1 56 ? -38.775 -18.399 -52.837 1.00 70.79 56 LYS B O 1
ATOM 1524 N N . GLY B 1 57 ? -37.011 -18.009 -51.517 1.00 65.27 57 GLY B N 1
ATOM 1525 C CA . GLY B 1 57 ? -36.067 -18.051 -52.630 1.00 64.57 57 GLY B CA 1
ATOM 1526 C C . GLY B 1 57 ? -35.433 -16.704 -52.893 1.00 58.35 57 GLY B C 1
ATOM 1527 O O . GLY B 1 57 ? -35.489 -15.807 -52.058 1.00 58.54 57 GLY B O 1
ATOM 1528 N N . CYS B 1 58 ? -34.743 -16.591 -54.023 1.00 54.95 58 CYS B N 1
ATOM 1529 C CA . CYS B 1 58 ? -33.949 -15.409 -54.315 1.00 51.08 58 CYS B CA 1
ATOM 1530 C C . CYS B 1 58 ? -34.827 -14.375 -54.999 1.00 47.14 58 CYS B C 1
ATOM 1531 O O . CYS B 1 58 ? -35.384 -14.666 -56.061 1.00 49.43 58 CYS B O 1
ATOM 1534 N N . ARG B 1 59 ? -34.999 -13.253 -54.314 1.00 47.25 59 ARG B N 1
ATOM 1535 C CA . ARG B 1 59 ? -35.763 -12.111 -54.749 1.00 48.13 59 ARG B CA 1
ATOM 1536 C C . ARG B 1 59 ? -34.874 -11.210 -55.565 1.00 44.75 59 ARG B C 1
ATOM 1537 O O . ARG B 1 59 ? -33.800 -10.809 -55.121 1.00 45.44 59 ARG B O 1
ATOM 1545 N N . LYS B 1 60 ? -35.366 -10.840 -56.738 1.00 43.83 60 LYS B N 1
ATOM 1546 C CA . LYS B 1 60 ? -34.639 -9.924 -57.586 1.00 40.18 60 LYS B CA 1
ATOM 1547 C C . LYS B 1 60 ? -35.584 -8.844 -58.090 1.00 41.19 60 LYS B C 1
ATOM 1548 O O . LYS B 1 60 ? -36.728 -9.095 -58.528 1.00 43.23 60 LYS B O 1
ATOM 1554 N N . TRP B 1 61 ? -35.103 -7.609 -57.976 1.00 42.10 61 TRP B N 1
ATOM 1555 C CA . TRP B 1 61 ? -35.826 -6.453 -58.443 1.00 43.39 61 TRP B CA 1
ATOM 1556 C C . TRP B 1 61 ? -34.846 -5.318 -58.706 1.00 44.49 61 TRP B C 1
ATOM 1557 O O . TRP B 1 61 ? -33.639 -5.444 -58.424 1.00 39.08 61 TRP B O 1
ATOM 1568 N N . GLU B 1 62 ? -35.330 -4.314 -59.436 1.00 43.45 62 GLU B N 1
ATOM 1569 C CA . GLU B 1 62 ? -34.578 -3.111 -59.668 1.00 43.42 62 GLU B CA 1
ATOM 1570 C C . GLU B 1 62 ? -35.374 -1.907 -59.150 1.00 45.03 62 GLU B C 1
ATOM 1571 O O . GLU B 1 62 ? -36.607 -1.870 -59.238 1.00 42.98 62 GLU B O 1
ATOM 1577 N N . THR B 1 63 ? -34.645 -0.882 -58.734 1.00 40.10 63 THR B N 1
ATOM 1578 C CA . THR B 1 63 ? -35.227 0.435 -58.411 1.00 42.25 63 THR B CA 1
ATOM 1579 C C . THR B 1 63 ? -34.416 1.506 -59.136 1.00 41.05 63 THR B C 1
ATOM 1580 O O . THR B 1 63 ? -33.183 1.424 -59.202 1.00 41.26 63 THR B O 1
ATOM 1584 N N . THR B 1 64 ? -35.112 2.445 -59.748 1.00 42.72 64 THR B N 1
ATOM 1585 C CA . THR B 1 64 ? -34.486 3.496 -60.520 1.00 40.82 64 THR B CA 1
ATOM 1586 C C . THR B 1 64 ? -34.616 4.846 -59.818 1.00 42.96 64 THR B C 1
ATOM 1587 O O . THR B 1 64 ? -35.709 5.190 -59.391 1.00 42.58 64 THR B O 1
ATOM 1591 N N . PHE B 1 65 ? -33.514 5.588 -59.695 1.00 39.88 65 PHE B N 1
ATOM 1592 C CA . PHE B 1 65 ? -33.453 6.782 -58.838 1.00 42.06 65 PHE B CA 1
ATOM 1593 C C . PHE B 1 65 ? -32.928 7.946 -59.681 1.00 46.33 65 PHE B C 1
ATOM 1594 O O . PHE B 1 65 ? -32.070 7.753 -60.526 1.00 44.16 65 PHE B O 1
ATOM 1602 N N . LYS B 1 66 ? -33.363 9.156 -59.349 1.00 45.60 66 LYS B N 1
ATOM 1603 C CA . LYS B 1 66 ? -32.848 10.377 -59.975 1.00 47.36 66 LYS B CA 1
ATOM 1604 C C . LYS B 1 66 ? -32.363 11.343 -58.929 1.00 45.26 66 LYS B C 1
ATOM 1605 O O . LYS B 1 66 ? -33.016 11.536 -57.911 1.00 42.97 66 LYS B O 1
ATOM 1611 N N . LYS B 1 67 ? -31.163 11.885 -59.116 1.00 45.90 67 LYS B N 1
ATOM 1612 C CA . LYS B 1 67 ? -30.631 12.841 -58.148 1.00 44.52 67 LYS B CA 1
ATOM 1613 C C . LYS B 1 67 ? -31.588 14.010 -57.905 1.00 47.05 67 LYS B C 1
ATOM 1614 O O . LYS B 1 67 ? -32.179 14.537 -58.853 1.00 48.12 67 LYS B O 1
ATOM 1620 N N . THR B 1 68 ? -31.715 14.399 -56.637 1.00 44.75 68 THR B N 1
ATOM 1621 C CA . THR B 1 68 ? -32.548 15.552 -56.188 1.00 45.83 68 THR B CA 1
ATOM 1622 C C . THR B 1 68 ? -31.691 16.805 -56.081 1.00 49.45 68 THR B C 1
ATOM 1623 O O . THR B 1 68 ? -30.450 16.746 -56.147 1.00 44.63 68 THR B O 1
ATOM 1627 N N . SER B 1 69 ? -32.344 17.960 -55.932 1.00 51.83 69 SER B N 1
ATOM 1628 C CA . SER B 1 69 ? -31.612 19.214 -55.777 1.00 55.26 69 SER B CA 1
ATOM 1629 C C . SER B 1 69 ? -31.067 19.414 -54.363 1.00 57.31 69 SER B C 1
ATOM 1630 O O . SER B 1 69 ? -30.502 20.457 -54.054 1.00 53.74 69 SER B O 1
ATOM 1633 N N . ASP B 1 70 ? -31.279 18.440 -53.484 1.00 56.34 70 ASP B N 1
ATOM 1634 C CA . ASP B 1 70 ? -30.712 18.482 -52.148 1.00 56.02 70 ASP B CA 1
ATOM 1635 C C . ASP B 1 70 ? -29.180 18.507 -52.177 1.00 57.41 70 ASP B C 1
ATOM 1636 O O . ASP B 1 70 ? -28.531 17.951 -53.079 1.00 54.74 70 ASP B O 1
ATOM 1641 N N . ASP B 1 71 ? -28.598 19.201 -51.200 1.00 57.19 71 ASP B N 1
ATOM 1642 C CA . ASP B 1 71 ? -27.154 19.172 -50.993 1.00 58.29 71 ASP B CA 1
ATOM 1643 C C . ASP B 1 71 ? -26.693 17.776 -50.781 1.00 56.56 71 ASP B C 1
ATOM 1644 O O . ASP B 1 71 ? -27.412 16.969 -50.197 1.00 58.09 71 ASP B O 1
ATOM 1649 N N . GLY B 1 72 ? -25.450 17.520 -51.153 1.00 58.49 72 GLY B N 1
ATOM 1650 C CA . GLY B 1 72 ? -24.862 16.203 -50.988 1.00 57.18 72 GLY B CA 1
ATOM 1651 C C . GLY B 1 72 ? -25.339 15.229 -52.054 1.00 55.39 72 GLY B C 1
ATOM 1652 O O . GLY B 1 72 ? -25.631 15.634 -53.179 1.00 55.09 72 GLY B O 1
ATOM 1653 N N . GLU B 1 73 ? -25.462 13.955 -51.679 1.00 52.72 73 GLU B N 1
ATOM 1654 C CA . GLU B 1 73 ? -25.883 12.906 -52.609 1.00 48.23 73 GLU B CA 1
ATOM 1655 C C . GLU B 1 73 ? -27.199 12.318 -52.145 1.00 45.09 73 GLU B C 1
ATOM 1656 O O . GLU B 1 73 ? -27.214 11.367 -51.361 1.00 41.22 73 GLU B O 1
ATOM 1662 N N . VAL B 1 74 ? -28.282 12.865 -52.699 1.00 43.20 74 VAL B N 1
ATOM 1663 C CA . VAL B 1 74 ? -29.631 12.449 -52.424 1.00 41.73 74 VAL B CA 1
ATOM 1664 C C . VAL B 1 74 ? -30.363 12.110 -53.735 1.00 43.10 74 VAL B C 1
ATOM 1665 O O . VAL B 1 74 ? -30.298 12.853 -54.723 1.00 42.49 74 VAL B O 1
ATOM 1669 N N . TYR B 1 75 ? -31.059 10.978 -53.718 1.00 37.10 75 TYR B N 1
ATOM 1670 C CA . TYR B 1 75 ? -31.661 10.415 -54.900 1.00 38.02 75 TYR B CA 1
ATOM 1671 C C . TYR B 1 75 ? -33.069 10.026 -54.546 1.00 36.90 75 TYR B C 1
ATOM 1672 O O . TYR B 1 75 ? -33.330 9.599 -53.446 1.00 40.05 75 TYR B O 1
ATOM 1681 N N . TYR B 1 76 ? -33.955 10.094 -55.519 1.00 38.13 76 TYR B N 1
ATOM 1682 C CA . TYR B 1 76 ? -35.370 9.786 -55.298 1.00 38.85 76 TYR B CA 1
ATOM 1683 C C . TYR B 1 76 ? -35.947 8.901 -56.378 1.00 41.84 76 TYR B C 1
ATOM 1684 O O . TYR B 1 76 ? -35.664 9.104 -57.570 1.00 43.18 76 TYR B O 1
ATOM 1693 N N . SER B 1 77 ? -36.593 7.829 -55.951 1.00 39.39 77 SER B N 1
ATOM 1694 C CA . SER B 1 77 ? -37.407 6.955 -56.831 1.00 41.28 77 SER B CA 1
ATOM 1695 C C . SER B 1 77 ? -38.891 7.245 -56.690 1.00 40.58 77 SER B C 1
ATOM 1696 O O . SER B 1 77 ? -39.500 6.864 -55.677 1.00 41.08 77 SER B O 1
ATOM 1699 N N . GLU B 1 78 ? -39.494 7.924 -57.671 1.00 44.38 78 GLU B N 1
ATOM 1700 C CA . GLU B 1 78 ? -40.952 8.155 -57.671 1.00 44.72 78 GLU B CA 1
ATOM 1701 C C . GLU B 1 78 ? -41.748 6.847 -57.682 1.00 44.70 78 GLU B C 1
ATOM 1702 O O . GLU B 1 78 ? -42.771 6.732 -57.034 1.00 43.14 78 GLU B O 1
ATOM 1708 N N . GLU B 1 79 ? -41.244 5.854 -58.403 1.00 42.81 79 GLU B N 1
ATOM 1709 C CA . GLU B 1 79 ? -41.917 4.547 -58.520 1.00 46.18 79 GLU B CA 1
ATOM 1710 C C . GLU B 1 79 ? -42.020 3.789 -57.198 1.00 47.51 79 GLU B C 1
ATOM 1711 O O . GLU B 1 79 ? -43.063 3.179 -56.902 1.00 50.69 79 GLU B O 1
ATOM 1717 N N . ALA B 1 80 ? -40.939 3.846 -56.426 1.00 44.57 80 ALA B N 1
ATOM 1718 C CA . ALA B 1 80 ? -40.856 3.184 -55.115 1.00 45.28 80 ALA B CA 1
ATOM 1719 C C . ALA B 1 80 ? -41.247 4.109 -53.947 1.00 44.75 80 ALA B C 1
ATOM 1720 O O . ALA B 1 80 ? -41.243 3.702 -52.784 1.00 47.45 80 ALA B O 1
ATOM 1722 N N . GLU B 1 81 ? -41.474 5.370 -54.256 1.00 40.20 81 GLU B N 1
ATOM 1723 C CA . GLU B 1 81 ? -41.693 6.414 -53.235 1.00 40.99 81 GLU B CA 1
ATOM 1724 C C . GLU B 1 81 ? -40.602 6.404 -52.176 1.00 39.51 81 GLU B C 1
ATOM 1725 O O . GLU B 1 81 ? -40.865 6.470 -50.984 1.00 43.42 81 GLU B O 1
ATOM 1731 N N . LYS B 1 82 ? -39.381 6.511 -52.635 1.00 37.68 82 LYS B N 1
ATOM 1732 C CA . LYS B 1 82 ? -38.225 6.248 -51.796 1.00 38.37 82 LYS B CA 1
ATOM 1733 C C . LYS B 1 82 ? -37.136 7.271 -52.014 1.00 39.49 82 LYS B C 1
ATOM 1734 O O . LYS B 1 82 ? -36.700 7.463 -53.158 1.00 38.88 82 LYS B O 1
ATOM 1740 N N . THR B 1 83 ? -36.607 7.814 -50.907 1.00 37.48 83 THR B N 1
ATOM 1741 C CA . THR B 1 83 ? -35.496 8.723 -50.927 1.00 39.58 83 THR B CA 1
ATOM 1742 C C . THR B 1 83 ? -34.300 8.022 -50.310 1.00 40.19 83 THR B C 1
ATOM 1743 O O . THR B 1 83 ? -34.458 7.301 -49.316 1.00 41.11 83 THR B O 1
ATOM 1747 N N . VAL B 1 84 ? -33.139 8.144 -50.958 1.00 38.06 84 VAL B N 1
ATOM 1748 C CA . VAL B 1 84 ? -31.894 7.629 -50.398 1.00 38.27 84 VAL B CA 1
ATOM 1749 C C . VAL B 1 84 ? -30.881 8.778 -50.296 1.00 39.57 84 VAL B C 1
ATOM 1750 O O . VAL B 1 84 ? -30.742 9.586 -51.230 1.00 39.60 84 VAL B O 1
ATOM 1754 N N . GLU B 1 85 ? -30.285 8.911 -49.116 1.00 40.22 85 GLU B N 1
ATOM 1755 C CA . GLU B 1 85 ? -29.271 9.919 -48.851 1.00 40.23 85 GLU B CA 1
ATOM 1756 C C . GLU B 1 85 ? -27.967 9.233 -48.423 1.00 39.21 85 GLU B C 1
ATOM 1757 O O . GLU B 1 85 ? -27.990 8.383 -47.548 1.00 41.02 85 GLU B O 1
ATOM 1763 N N . VAL B 1 86 ? -26.853 9.587 -49.046 1.00 39.47 86 VAL B N 1
ATOM 1764 C CA . VAL B 1 86 ? -25.555 9.107 -48.601 1.00 40.75 86 VAL B CA 1
ATOM 1765 C C . VAL B 1 86 ? -25.029 9.951 -47.425 1.00 41.72 86 VAL B C 1
ATOM 1766 O O . VAL B 1 86 ? -24.720 11.116 -47.594 1.00 46.60 86 VAL B O 1
ATOM 1770 N N . LEU B 1 87 ? -24.941 9.343 -46.248 1.00 43.25 87 LEU B N 1
ATOM 1771 C CA . LEU B 1 87 ? -24.511 10.009 -45.033 1.00 42.81 87 LEU B CA 1
ATOM 1772 C C . LEU B 1 87 ? -22.998 10.110 -45.005 1.00 47.18 87 LEU B C 1
ATOM 1773 O O . LEU B 1 87 ? -22.444 11.134 -44.623 1.00 45.97 87 LEU B O 1
ATOM 1778 N N . ASP B 1 88 ? -22.330 9.036 -45.392 1.00 42.53 88 ASP B N 1
ATOM 1779 C CA . ASP B 1 88 ? -20.869 9.040 -45.386 1.00 45.73 88 ASP B CA 1
ATOM 1780 C C . ASP B 1 88 ? -20.380 8.009 -46.366 1.00 45.43 88 ASP B C 1
ATOM 1781 O O . ASP B 1 88 ? -20.935 6.919 -46.447 1.00 43.21 88 ASP B O 1
ATOM 1786 N N . THR B 1 89 ? -19.356 8.352 -47.136 1.00 44.65 89 THR B N 1
ATOM 1787 C CA . THR B 1 89 ? -18.771 7.418 -48.058 1.00 42.46 89 THR B CA 1
ATOM 1788 C C . THR B 1 89 ? -17.318 7.801 -48.320 1.00 45.34 89 THR B C 1
ATOM 1789 O O . THR B 1 89 ? -16.936 8.983 -48.165 1.00 47.76 89 THR B O 1
ATOM 1793 N N . ASP B 1 90 ? -16.523 6.825 -48.724 1.00 44.54 90 ASP B N 1
ATOM 1794 C CA . ASP B 1 90 ? -15.191 7.141 -49.304 1.00 49.11 90 ASP B CA 1
ATOM 1795 C C . ASP B 1 90 ? -15.181 7.010 -50.831 1.00 51.56 90 ASP B C 1
ATOM 1796 O O . ASP B 1 90 ? -14.117 7.087 -51.450 1.00 52.16 90 ASP B O 1
ATOM 1801 N N . TYR B 1 91 ? -16.358 6.796 -51.417 1.00 51.73 91 TYR B N 1
ATOM 1802 C CA . TYR B 1 91 ? -16.544 6.666 -52.859 1.00 54.35 91 TYR B CA 1
ATOM 1803 C C . TYR B 1 91 ? -15.775 5.480 -53.469 1.00 55.96 91 TYR B C 1
ATOM 1804 O O . TYR B 1 91 ? -15.549 5.453 -54.706 1.00 58.16 91 TYR B O 1
ATOM 1813 N N . LYS B 1 92 ?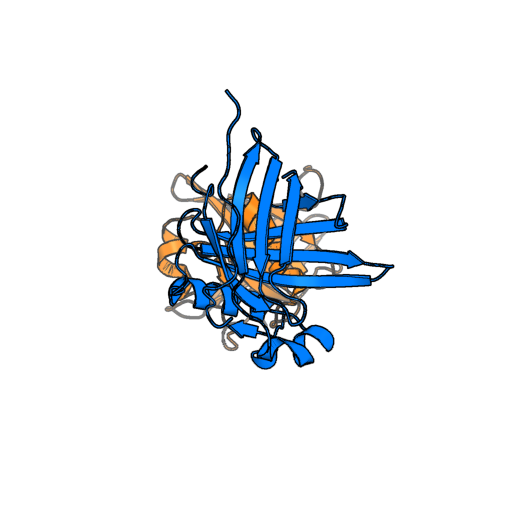 -15.331 4.559 -52.610 1.00 51.53 92 LYS B N 1
ATOM 1814 C CA . LYS B 1 92 ? -14.341 3.531 -52.965 1.00 50.55 92 LYS B CA 1
ATOM 1815 C C . LYS B 1 92 ? -14.599 2.162 -52.309 1.00 48.94 92 LYS B C 1
ATOM 1816 O O . LYS B 1 92 ? -14.261 1.124 -52.884 1.00 51.85 92 LYS B O 1
ATOM 1819 N N . SER B 1 93 ? -14.930 2.141 -51.021 1.00 43.43 93 SER B N 1
ATOM 1820 C CA . SER B 1 93 ? -14.996 0.852 -50.308 1.00 37.93 93 SER B CA 1
ATOM 1821 C C . SER B 1 93 ? -16.276 0.670 -49.504 1.00 37.52 93 SER B C 1
ATOM 1822 O O . SER B 1 93 ? -16.671 -0.469 -49.185 1.00 35.45 93 SER B O 1
ATOM 1825 N N . TYR B 1 94 ? -16.863 1.784 -49.088 1.00 36.15 94 TYR B N 1
ATOM 1826 C CA . TYR B 1 94 ? -18.119 1.724 -48.328 1.00 35.24 94 TYR B CA 1
ATOM 1827 C C . TYR B 1 94 ? -18.979 2.959 -48.518 1.00 32.92 94 TYR B C 1
ATOM 1828 O O . TYR B 1 94 ? -18.493 4.014 -48.972 1.00 37.83 94 TYR B O 1
ATOM 1837 N N . ALA B 1 95 ? -20.285 2.813 -48.217 1.00 35.48 95 ALA B N 1
ATOM 1838 C CA . ALA B 1 95 ? -21.214 3.936 -48.167 1.00 36.26 95 ALA B CA 1
ATOM 1839 C C . ALA B 1 95 ? -22.291 3.666 -47.162 1.00 35.70 95 ALA B C 1
ATOM 1840 O O . ALA B 1 95 ? -22.809 2.541 -47.091 1.00 38.13 95 ALA B O 1
ATOM 1842 N N . VAL B 1 96 ? -22.574 4.667 -46.325 1.00 37.59 96 VAL B N 1
ATOM 1843 C CA . VAL B 1 96 ? -23.697 4.556 -45.379 1.00 36.64 96 VAL B CA 1
ATOM 1844 C C . VAL B 1 96 ? -24.901 5.317 -45.961 1.00 37.37 96 VAL B C 1
ATOM 1845 O O . VAL B 1 96 ? -24.783 6.511 -46.287 1.00 39.31 96 VAL B O 1
ATOM 1849 N N . ILE B 1 97 ? -26.015 4.600 -46.130 1.00 36.70 97 ILE B N 1
ATOM 1850 C CA . ILE B 1 97 ? -27.161 5.144 -46.833 1.00 38.18 97 ILE B CA 1
ATOM 1851 C C . ILE B 1 97 ? -28.308 5.277 -45.834 1.00 39.24 97 ILE B C 1
ATOM 1852 O O . ILE B 1 97 ? -28.499 4.410 -44.989 1.00 38.30 97 ILE B O 1
ATOM 1857 N N . PHE B 1 98 ? -29.009 6.404 -45.869 1.00 36.76 98 PHE B N 1
ATOM 1858 C CA . PHE B 1 98 ? -30.199 6.584 -45.057 1.00 38.26 98 PHE B CA 1
ATOM 1859 C C . PHE B 1 98 ? -31.356 6.649 -46.015 1.00 39.35 98 PHE B C 1
ATOM 1860 O O . PHE B 1 98 ? -31.439 7.569 -46.819 1.00 37.72 98 PHE B O 1
ATOM 1868 N N . ALA B 1 99 ? -32.263 5.679 -45.905 1.00 38.03 99 ALA B N 1
ATOM 1869 C CA . ALA B 1 99 ? -33.407 5.589 -46.794 1.00 35.00 99 ALA B CA 1
ATOM 1870 C C . ALA B 1 99 ? -34.733 5.883 -46.088 1.00 37.03 99 ALA B C 1
ATOM 1871 O O . ALA B 1 99 ? -34.893 5.560 -44.910 1.00 38.90 99 ALA B O 1
ATOM 1873 N N . THR B 1 100 ? -35.644 6.522 -46.829 1.00 35.92 100 THR B N 1
ATOM 1874 C CA . THR B 1 100 ? -36.986 6.833 -46.357 1.00 38.99 100 THR B CA 1
ATOM 1875 C C . THR B 1 100 ? -37.936 6.352 -47.421 1.00 39.14 100 THR B C 1
ATOM 1876 O O . THR B 1 100 ? -37.615 6.456 -48.602 1.00 41.62 100 THR B O 1
ATOM 1880 N N . ARG B 1 101 ? -38.996 5.651 -47.034 1.00 38.86 101 ARG B N 1
ATOM 1881 C CA . ARG B 1 101 ? -39.981 5.205 -48.009 1.00 40.33 101 ARG B CA 1
ATOM 1882 C C . ARG B 1 101 ? -41.347 5.277 -47.371 1.00 42.52 101 ARG B C 1
ATOM 1883 O O . ARG B 1 101 ? -41.508 5.033 -46.169 1.00 43.33 101 ARG B O 1
ATOM 1891 N N . VAL B 1 102 ? -42.316 5.604 -48.192 1.00 40.61 102 VAL B N 1
ATOM 1892 C CA . VAL B 1 102 ? -43.703 5.592 -47.788 1.00 45.36 102 VAL B CA 1
ATOM 1893 C C . VAL B 1 102 ? -44.326 4.254 -48.135 1.00 44.77 102 VAL B C 1
ATOM 1894 O O . VAL B 1 102 ? -44.371 3.874 -49.306 1.00 45.12 102 VAL B O 1
ATOM 1898 N N . LYS B 1 103 ? -44.869 3.557 -47.150 1.00 45.54 103 LYS B N 1
ATOM 1899 C CA . LYS B 1 103 ? -45.505 2.265 -47.409 1.00 49.48 103 LYS B CA 1
ATOM 1900 C C . LYS B 1 103 ? -46.661 1.966 -46.488 1.00 52.40 103 LYS B C 1
ATOM 1901 O O . LYS B 1 103 ? -46.553 2.098 -45.28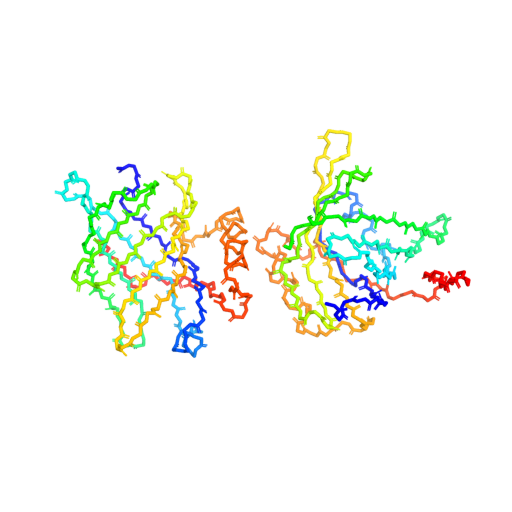2 1.00 53.05 103 LYS B O 1
ATOM 1904 N N . ASP B 1 104 ? -47.742 1.446 -47.061 1.00 52.70 104 ASP B N 1
ATOM 1905 C CA . ASP B 1 104 ? -48.863 0.957 -46.270 1.00 57.77 104 ASP B CA 1
ATOM 1906 C C . ASP B 1 104 ? -49.323 2.004 -45.274 1.00 56.65 104 ASP B C 1
ATOM 1907 O O . ASP B 1 104 ? -49.657 1.652 -44.148 1.00 55.87 104 ASP B O 1
ATOM 1912 N N . GLY B 1 105 ? -49.293 3.287 -45.658 1.00 52.78 105 GLY B N 1
ATOM 1913 C CA . GLY B 1 105 ? -49.885 4.317 -44.805 1.00 54.69 105 GLY B CA 1
ATOM 1914 C C . GLY B 1 105 ? -48.927 4.950 -43.808 1.00 57.24 105 GLY B C 1
ATOM 1915 O O . GLY B 1 105 ? -49.363 5.731 -42.968 1.00 61.71 105 GLY B O 1
ATOM 1916 N N . ARG B 1 106 ? -47.630 4.664 -43.930 1.00 54.08 106 ARG B N 1
ATOM 1917 C CA . ARG B 1 106 ? -46.623 5.206 -43.003 1.00 53.01 106 ARG B CA 1
ATOM 1918 C C . ARG B 1 106 ? -45.278 5.457 -43.668 1.00 49.99 106 ARG B C 1
ATOM 1919 O O . ARG B 1 106 ? -44.945 4.898 -44.727 1.00 48.58 106 ARG B O 1
ATOM 1927 N N . THR B 1 107 ? -44.465 6.262 -43.000 1.00 49.33 107 THR B N 1
ATOM 1928 C CA . THR B 1 107 ? -43.137 6.545 -43.487 1.00 50.82 107 THR B CA 1
ATOM 1929 C C . THR B 1 107 ? -42.190 5.673 -42.700 1.00 48.01 107 THR B C 1
ATOM 1930 O O . THR B 1 107 ? -42.302 5.544 -41.484 1.00 49.96 107 THR B O 1
ATOM 1934 N N . LEU B 1 108 ? -41.346 4.981 -43.433 1.00 41.39 108 LEU B N 1
ATOM 1935 C CA . LEU B 1 108 ? -40.380 4.065 -42.890 1.00 42.15 108 LEU B CA 1
ATOM 1936 C C . LEU B 1 108 ? -38.989 4.617 -43.142 1.00 41.34 108 LEU B C 1
ATOM 1937 O O . LEU B 1 108 ? -38.750 5.238 -44.165 1.00 40.30 108 LEU B O 1
ATOM 1942 N N . HIS B 1 109 ? -38.071 4.391 -42.215 1.00 40.37 109 HIS B N 1
ATOM 1943 C CA . HIS B 1 109 ? -36.685 4.722 -42.419 1.00 40.36 109 HIS B CA 1
ATOM 1944 C C . HIS B 1 109 ? -35.804 3.485 -42.191 1.00 40.92 109 HIS B C 1
ATOM 1945 O O . HIS B 1 109 ? -36.077 2.660 -41.334 1.00 42.18 109 HIS B O 1
ATOM 1952 N N . MET B 1 110 ? -34.691 3.424 -42.881 1.00 39.06 110 MET B N 1
ATOM 1953 C CA . MET B 1 110 ? -33.705 2.343 -42.705 1.00 39.74 110 MET B CA 1
ATOM 1954 C C . MET B 1 110 ? -32.344 2.831 -43.097 1.00 38.28 110 MET B C 1
ATOM 1955 O O . MET B 1 110 ? -32.215 3.510 -44.117 1.00 39.04 110 MET B O 1
ATOM 1960 N N . MET B 1 111 ? -31.329 2.431 -42.341 1.00 36.91 111 MET B N 1
ATOM 1961 C CA . MET B 1 111 ? -29.947 2.723 -42.706 1.00 35.42 111 MET B CA 1
ATOM 1962 C C . MET B 1 111 ? -29.355 1.453 -43.291 1.00 35.48 111 MET B C 1
ATOM 1963 O O . MET B 1 111 ? -29.597 0.340 -42.787 1.00 38.43 111 MET B O 1
ATOM 1968 N N . ARG B 1 112 ? -28.570 1.602 -44.345 1.00 34.57 112 ARG B N 1
ATOM 1969 C CA . ARG B 1 112 ? -27.942 0.442 -44.967 1.00 35.07 112 ARG B CA 1
ATOM 1970 C C . ARG B 1 112 ? -26.453 0.736 -45.106 1.00 32.53 112 ARG B C 1
ATOM 1971 O O . ARG B 1 112 ? -26.089 1.871 -45.433 1.00 36.60 112 ARG B O 1
ATOM 1979 N N . LEU B 1 113 ? -25.620 -0.267 -44.864 1.00 33.96 113 LEU B N 1
ATOM 1980 C CA . LEU B 1 113 ? -24.181 -0.199 -45.100 1.00 33.49 113 LEU B CA 1
ATOM 1981 C C . LEU B 1 113 ? -23.862 -0.963 -46.355 1.00 34.26 113 LEU B C 1
ATOM 1982 O O . LEU B 1 113 ? -24.035 -2.182 -46.416 1.00 33.03 113 LEU B O 1
ATOM 1987 N N . TYR B 1 114 ? -23.378 -0.227 -47.339 1.00 33.44 114 TYR B N 1
ATOM 1988 C CA . TYR B 1 114 ? -22.871 -0.787 -48.605 1.00 34.45 114 TYR B CA 1
ATOM 1989 C C . TYR B 1 114 ? -21.362 -0.964 -48.454 1.00 35.18 114 TYR B C 1
ATOM 1990 O O . TYR B 1 114 ? -20.689 -0.064 -47.938 1.00 37.29 114 TYR B O 1
ATOM 1999 N N . SER B 1 115 ? -20.853 -2.116 -48.906 1.00 35.19 115 SER B N 1
ATOM 2000 C CA . SER B 1 115 ? -19.431 -2.491 -48.882 1.00 33.61 115 SER B CA 1
ATOM 2001 C C . SER B 1 115 ? -19.037 -3.132 -50.203 1.00 34.60 115 SER B C 1
ATOM 2002 O O . SER B 1 115 ? -19.795 -3.928 -50.716 1.00 33.71 115 SER B O 1
ATOM 2005 N N . ARG B 1 116 ? -17.881 -2.779 -50.779 1.00 34.71 116 ARG B N 1
ATOM 2006 C CA . ARG B 1 116 ? -17.396 -3.456 -51.965 1.00 36.21 116 ARG B CA 1
ATOM 2007 C C . ARG B 1 116 ? -16.996 -4.912 -51.673 1.00 38.40 116 ARG B C 1
ATOM 2008 O O . ARG B 1 116 ? -17.185 -5.817 -52.521 1.00 40.83 116 ARG B O 1
ATOM 2016 N N . SER B 1 117 ? -16.520 -5.142 -50.472 1.00 37.29 117 SER B N 1
ATOM 2017 C CA . SER B 1 117 ? -16.158 -6.467 -50.019 1.00 41.62 117 SER B CA 1
ATOM 2018 C C . SER B 1 117 ? -17.245 -7.099 -49.159 1.00 39.21 117 SER B C 1
ATOM 2019 O O . SER B 1 117 ? -17.929 -6.426 -48.381 1.00 38.30 117 SER B O 1
ATOM 2022 N N . ARG B 1 118 ? -17.413 -8.414 -49.333 1.00 40.46 118 ARG B N 1
ATOM 2023 C CA . ARG B 1 118 ? -18.383 -9.136 -48.535 1.00 44.90 118 ARG B CA 1
ATOM 2024 C C . ARG B 1 118 ? -17.998 -9.056 -47.092 1.00 43.51 118 ARG B C 1
ATOM 2025 O O . ARG B 1 118 ? -18.876 -9.225 -46.231 1.00 46.81 118 ARG B O 1
ATOM 2033 N N . GLU B 1 119 ? -16.690 -8.923 -46.821 1.00 39.93 119 GLU B N 1
ATOM 2034 C CA . GLU B 1 119 ? -16.198 -8.733 -45.477 1.00 43.32 119 GLU B CA 1
ATOM 2035 C C . GLU B 1 119 ? -16.032 -7.261 -45.178 1.00 43.80 119 GLU B C 1
ATOM 2036 O O . GLU B 1 119 ? -15.115 -6.591 -45.686 1.00 40.30 119 GLU B O 1
ATOM 2039 N N . VAL B 1 120 ? -16.905 -6.781 -44.311 1.00 41.39 120 VAL B N 1
ATOM 2040 C CA . VAL B 1 120 ? -16.972 -5.360 -43.985 1.00 41.21 120 VAL B CA 1
ATOM 2041 C C . VAL B 1 120 ? -15.712 -4.956 -43.235 1.00 43.26 120 VAL B C 1
ATOM 2042 O O . VAL B 1 120 ? -15.231 -5.683 -42.344 1.00 44.59 120 VAL B O 1
ATOM 2046 N N . SER B 1 121 ? -15.161 -3.802 -43.585 1.00 41.19 121 SER B N 1
ATOM 2047 C CA . SER B 1 121 ? -13.999 -3.289 -42.822 1.00 41.77 121 SER B CA 1
ATOM 2048 C C . SER B 1 121 ? -14.371 -2.835 -41.413 1.00 41.25 121 SER B C 1
ATOM 2049 O O . SER B 1 121 ? -15.493 -2.473 -41.160 1.00 37.39 121 SER B O 1
ATOM 2052 N N . PRO B 1 122 ? -13.404 -2.841 -40.469 1.00 40.42 122 PRO B N 1
ATOM 2053 C CA . PRO B 1 122 ? -13.733 -2.332 -39.157 1.00 40.09 122 PRO B CA 1
ATOM 2054 C C . PRO B 1 122 ? -14.101 -0.868 -39.170 1.00 39.32 122 PRO B C 1
ATOM 2055 O O . PRO B 1 122 ? -14.943 -0.467 -38.358 1.00 39.14 122 PRO B O 1
ATOM 2059 N N . THR B 1 123 ? -13.490 -0.079 -40.074 1.00 38.61 123 THR B N 1
ATOM 2060 C CA . THR B 1 123 ? -13.765 1.346 -40.142 1.00 40.49 123 THR B CA 1
ATOM 2061 C C . THR B 1 123 ? -15.169 1.613 -40.618 1.00 40.63 123 THR B C 1
ATOM 2062 O O . THR B 1 123 ? -15.869 2.430 -40.032 1.00 37.94 123 THR B O 1
ATOM 2066 N N . ALA B 1 124 ? -15.590 0.895 -41.659 1.00 40.28 124 ALA B N 1
ATOM 2067 C CA . ALA B 1 124 ? -16.990 1.026 -42.162 1.00 39.54 124 ALA B CA 1
ATOM 2068 C C . ALA B 1 124 ? -18.045 0.626 -41.139 1.00 37.11 124 ALA B C 1
ATOM 2069 O O . ALA B 1 124 ? -19.047 1.297 -40.978 1.00 36.56 124 ALA B O 1
ATOM 2071 N N . MET B 1 125 ? -17.828 -0.488 -40.449 1.00 35.38 125 MET B N 1
ATOM 2072 C CA . MET B 1 125 ? -18.794 -0.943 -39.436 1.00 37.47 125 MET B CA 1
ATOM 2073 C C . MET B 1 125 ? -18.899 0.043 -38.274 1.00 39.37 125 MET B C 1
ATOM 2074 O O . MET B 1 125 ? -19.979 0.337 -37.804 1.00 39.25 125 MET B O 1
ATOM 2079 N N . ALA B 1 126 ? -17.768 0.554 -37.782 1.00 3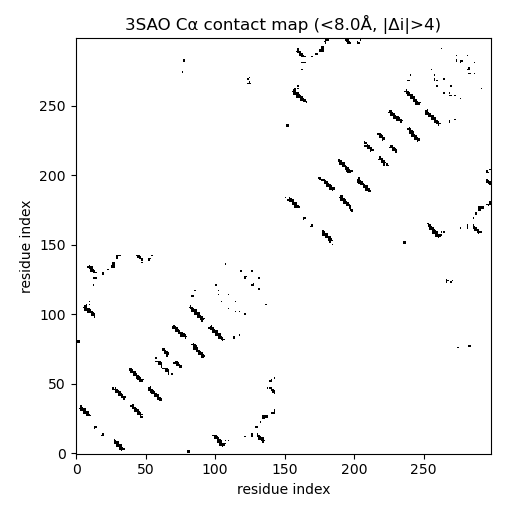9.53 126 ALA B N 1
ATOM 2080 C CA . ALA B 1 126 ? -17.758 1.577 -36.715 1.00 40.44 126 ALA B CA 1
ATOM 2081 C C . ALA B 1 126 ? -18.463 2.891 -37.108 1.00 40.72 126 ALA B C 1
ATOM 2082 O O . ALA B 1 126 ? -19.255 3.427 -36.358 1.00 43.22 126 ALA B O 1
ATOM 2084 N N . ILE B 1 127 ? -18.219 3.372 -38.312 1.00 38.93 127 ILE B N 1
ATOM 2085 C CA . ILE B 1 127 ? -18.920 4.546 -38.792 1.00 41.69 127 ILE B CA 1
ATOM 2086 C C . ILE B 1 127 ? -20.436 4.321 -38.874 1.00 40.74 127 ILE B C 1
ATOM 2087 O O . ILE B 1 127 ? -21.247 5.183 -38.505 1.00 40.16 127 ILE B O 1
ATOM 2092 N N . PHE B 1 128 ? -20.830 3.167 -39.433 1.00 40.10 128 PHE B N 1
ATOM 2093 C CA . PHE B 1 128 ? -22.226 2.828 -39.556 1.00 38.24 128 PHE B CA 1
ATOM 2094 C C . PHE B 1 128 ? -22.894 2.807 -38.189 1.00 38.23 128 PHE B C 1
ATOM 2095 O O . PHE B 1 128 ? -23.934 3.393 -38.030 1.00 39.58 128 PHE B O 1
ATOM 2103 N N . ARG B 1 129 ? -22.269 2.158 -37.200 1.00 39.06 129 ARG B N 1
ATOM 2104 C CA . ARG B 1 129 ? -22.911 2.016 -35.902 1.00 40.46 129 ARG B CA 1
ATOM 2105 C C . ARG B 1 129 ? -22.998 3.356 -35.208 1.00 40.64 129 ARG B C 1
ATOM 2106 O O . ARG B 1 129 ? -23.966 3.613 -34.487 1.00 43.23 129 ARG B O 1
ATOM 2114 N N . LYS B 1 130 ? -21.979 4.192 -35.411 1.00 43.63 130 LYS B N 1
ATOM 2115 C CA . LYS B 1 130 ? -21.963 5.565 -34.879 1.00 44.92 130 LYS B CA 1
ATOM 2116 C C . LYS B 1 130 ? -23.111 6.402 -35.441 1.00 47.90 130 LYS B C 1
ATOM 2117 O O . LYS B 1 130 ? -23.870 7.024 -34.679 1.00 48.15 130 LYS B O 1
ATOM 2123 N N . LEU B 1 131 ? -23.297 6.376 -36.761 1.00 45.31 131 LEU B N 1
ATOM 2124 C CA . LEU B 1 131 ? -24.398 7.166 -37.372 1.00 47.19 131 LEU B CA 1
ATOM 2125 C C . LEU B 1 131 ? -25.759 6.589 -37.019 1.00 47.17 131 LEU B C 1
ATOM 2126 O O . LEU B 1 131 ? -26.732 7.324 -36.844 1.00 48.09 131 LEU B O 1
ATOM 2131 N N . ALA B 1 132 ? -25.836 5.263 -36.873 1.00 46.26 132 ALA B N 1
ATOM 2132 C CA . ALA B 1 132 ? -27.069 4.637 -36.442 1.00 46.40 132 ALA B CA 1
ATOM 2133 C C . ALA B 1 132 ? -27.407 5.080 -35.013 1.00 48.31 132 ALA B C 1
ATOM 2134 O O . ALA B 1 132 ? -28.538 5.500 -34.739 1.00 48.77 132 ALA B O 1
ATOM 2136 N N . ARG B 1 133 ? -26.416 5.043 -34.121 1.00 47.01 133 ARG B N 1
ATOM 2137 C CA . ARG B 1 133 ? -26.647 5.482 -32.745 1.00 51.67 133 ARG B CA 1
ATOM 2138 C C . ARG B 1 133 ? -27.143 6.934 -32.681 1.00 52.74 133 ARG B C 1
ATOM 2139 O O . ARG B 1 133 ? -27.996 7.275 -31.863 1.00 54.06 133 ARG B O 1
ATOM 2147 N N . GLU B 1 134 ? -26.621 7.795 -33.537 1.00 52.85 134 GLU B N 1
ATO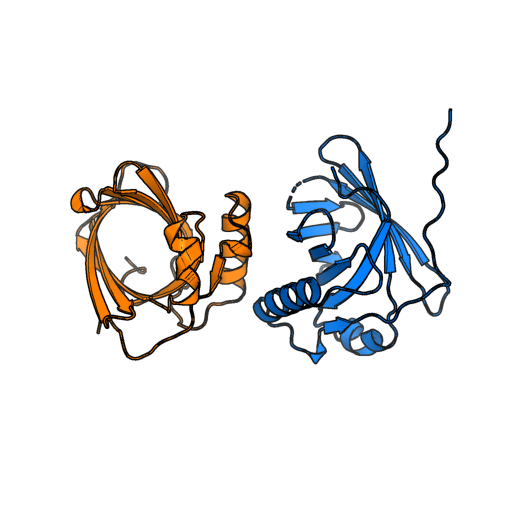M 2148 C CA . GLU B 1 134 ? -27.065 9.183 -33.541 1.00 58.62 134 GLU B CA 1
ATOM 2149 C C . GLU B 1 134 ? -28.530 9.310 -33.941 1.00 59.10 134 GLU B C 1
ATOM 2150 O O . GLU B 1 134 ? -29.198 10.246 -33.520 1.00 60.52 134 GLU B O 1
ATOM 2156 N N . ARG B 1 135 ? -29.047 8.326 -34.669 1.00 54.51 135 ARG B N 1
ATOM 2157 C CA . ARG B 1 135 ? -30.454 8.335 -35.105 1.00 57.40 135 ARG B CA 1
ATOM 2158 C C . ARG B 1 135 ? -31.287 7.311 -34.316 1.00 56.71 135 ARG B C 1
ATOM 2159 O O . ARG B 1 135 ? -32.348 6.871 -34.755 1.00 59.19 135 ARG B O 1
ATOM 2167 N N . ASN B 1 136 ? -30.799 6.975 -33.122 1.00 58.48 136 ASN B N 1
ATOM 2168 C CA . ASN B 1 136 ? -31.523 6.172 -32.135 1.00 59.30 136 ASN B CA 1
ATOM 2169 C C . ASN B 1 136 ? -31.721 4.731 -32.566 1.00 57.71 136 ASN B C 1
ATOM 2170 O O . ASN B 1 136 ? -32.666 4.059 -32.117 1.00 59.19 136 ASN B O 1
ATOM 2175 N N . TYR B 1 137 ? -30.812 4.241 -33.414 1.00 50.85 137 TYR B N 1
ATOM 2176 C CA . TYR B 1 137 ? -30.761 2.824 -33.726 1.00 49.93 137 TYR B CA 1
ATOM 2177 C C . TYR B 1 137 ? -29.623 2.168 -32.973 1.00 52.72 137 TYR B C 1
ATOM 2178 O O . TYR B 1 137 ? -28.440 2.243 -33.404 1.00 51.60 137 TYR B O 1
ATOM 2187 N N . THR B 1 138 ? -29.969 1.559 -31.844 1.00 51.90 138 THR B N 1
ATOM 2188 C CA . THR B 1 138 ? -28.999 0.897 -30.999 1.00 52.40 138 THR B CA 1
ATOM 2189 C C . THR B 1 138 ? -28.743 -0.526 -31.477 1.00 53.67 138 THR B C 1
ATOM 2190 O O . THR B 1 138 ? -29.343 -0.976 -32.459 1.00 49.09 138 THR B O 1
ATOM 2194 N N . ASP B 1 139 ? -27.863 -1.241 -30.771 1.00 53.76 139 ASP B N 1
ATOM 2195 C CA . ASP B 1 139 ? -27.445 -2.577 -31.195 1.00 54.40 139 ASP B CA 1
ATOM 2196 C C . ASP B 1 139 ? -28.627 -3.513 -31.439 1.00 54.12 139 ASP B C 1
ATOM 2197 O O . ASP B 1 139 ? -28.574 -4.316 -32.378 1.00 51.82 139 ASP B O 1
ATOM 2202 N N . GLU B 1 140 ? -29.701 -3.360 -30.649 1.00 54.29 140 GLU B N 1
ATOM 2203 C CA . GLU B 1 140 ? -30.908 -4.179 -30.773 1.00 56.27 140 GLU B CA 1
ATOM 2204 C C . GLU B 1 140 ? -31.577 -3.973 -32.147 1.00 53.10 140 GLU B C 1
ATOM 2205 O O . GLU B 1 140 ? -32.259 -4.868 -32.660 1.00 55.23 140 GLU B O 1
ATOM 2211 N N . MET B 1 141 ? -31.313 -2.817 -32.753 1.00 46.75 141 MET B N 1
ATOM 2212 C CA . MET B 1 141 ? -31.914 -2.409 -34.013 1.00 45.74 141 MET B CA 1
ATOM 2213 C C . MET B 1 141 ? -30.960 -2.544 -35.217 1.00 44.61 141 MET B C 1
ATOM 2214 O O . MET B 1 141 ? -31.279 -2.105 -36.333 1.00 45.21 141 MET B O 1
ATOM 2219 N N . VAL B 1 142 ? -29.774 -3.070 -34.964 1.00 41.88 142 VAL B N 1
ATOM 2220 C CA . VAL B 1 142 ? -28.757 -3.283 -35.993 1.00 41.58 142 VAL B CA 1
ATOM 2221 C C . VAL B 1 142 ? -28.663 -4.772 -36.351 1.00 43.18 142 VAL B C 1
ATOM 2222 O O . VAL B 1 142 ? -28.518 -5.639 -35.476 1.00 46.72 142 VAL B O 1
ATOM 2226 N N . ALA B 1 143 ? -28.693 -5.062 -37.650 1.00 41.33 143 ALA B N 1
ATOM 2227 C CA . ALA B 1 143 ? -28.515 -6.403 -38.174 1.00 41.63 143 ALA B CA 1
ATOM 2228 C C . ALA B 1 143 ? -27.217 -6.437 -38.948 1.00 41.29 143 ALA B C 1
ATOM 2229 O O . ALA B 1 143 ? -27.106 -5.712 -39.928 1.00 38.32 143 ALA B O 1
ATOM 2231 N N . VAL B 1 144 ? -26.265 -7.264 -38.514 1.00 39.61 144 VAL B N 1
ATOM 2232 C CA . VAL B 1 144 ? -25.042 -7.525 -39.262 1.00 39.27 144 VAL B CA 1
ATOM 2233 C C . VAL B 1 144 ? -25.293 -8.763 -40.134 1.00 40.75 144 VAL B C 1
ATOM 2234 O O . VAL B 1 144 ? -25.538 -9.866 -39.651 1.00 41.18 144 VAL B O 1
ATOM 2238 N N . LEU B 1 145 ? -25.420 -8.531 -41.410 1.00 35.81 145 LEU B N 1
ATOM 2239 C CA . LEU B 1 145 ? -26.046 -9.541 -42.274 1.00 37.84 145 LEU B CA 1
ATOM 2240 C C . LEU B 1 145 ? -25.075 -10.652 -42.590 1.00 38.84 145 LEU B C 1
ATOM 2241 O O . LEU B 1 145 ? -23.988 -10.390 -43.120 1.00 39.91 145 LEU B O 1
ATOM 2246 N N . PRO B 1 146 ? -25.462 -11.907 -42.292 1.00 39.10 146 PRO B N 1
ATOM 2247 C CA . PRO B 1 146 ? -24.581 -13.019 -42.695 1.00 41.21 146 PRO B CA 1
ATOM 2248 C C . PRO B 1 146 ? -24.430 -13.131 -44.219 1.00 39.69 146 PRO B C 1
ATOM 2249 O O . PRO B 1 146 ? -25.395 -12.889 -44.962 1.00 38.80 146 PRO B O 1
ATOM 2253 N N . SER B 1 147 ? -23.234 -13.503 -44.678 1.00 40.42 147 SER B N 1
ATOM 2254 C CA . SER B 1 147 ? -23.008 -13.800 -46.117 1.00 39.75 147 SER B CA 1
ATOM 2255 C C . SER B 1 147 ? -23.850 -14.953 -46.646 1.00 41.05 147 SER B C 1
ATOM 2256 O O . SER B 1 147 ? -24.273 -15.849 -45.916 1.00 41.79 147 SER B O 1
ATOM 2259 N N . GLN B 1 148 ? -24.085 -14.909 -47.951 1.00 39.35 148 GLN B N 1
ATOM 2260 C CA . GLN B 1 148 ? -24.706 -15.978 -48.682 1.00 37.58 148 GLN B CA 1
ATOM 2261 C C . GLN B 1 148 ? -24.263 -15.869 -50.143 1.00 37.29 148 GLN B C 1
ATOM 2262 O O . GLN B 1 148 ? -24.259 -14.774 -50.734 1.00 40.09 148 GLN B O 1
ATOM 2268 N N . ALA B 1 149 ? -24.029 -17.029 -50.727 1.00 38.88 149 ALA B N 1
ATOM 2269 C CA . ALA B 1 149 ? -23.458 -17.163 -52.074 1.00 43.13 149 ALA B CA 1
ATOM 2270 C C . ALA B 1 149 ? -24.505 -17.304 -53.144 1.00 45.73 149 ALA B C 1
ATOM 2271 O O . ALA B 1 149 ? -24.303 -16.837 -54.277 1.00 45.59 149 ALA B O 1
ATOM 2273 N N . ALA B 1 150 ? -25.636 -17.920 -52.817 1.00 45.86 150 ALA B N 1
ATOM 2274 C CA . ALA B 1 150 ? -26.446 -18.540 -53.865 1.00 48.54 150 ALA B CA 1
ATOM 2275 C C . ALA B 1 150 ? -27.357 -17.535 -54.563 1.00 47.92 150 ALA B C 1
ATOM 2276 O O . ALA B 1 150 ? -27.824 -17.797 -55.661 1.00 44.50 150 ALA B O 1
ATOM 2278 N N . CYS B 1 151 ? -27.644 -16.412 -53.901 1.00 45.66 151 CYS B N 1
ATOM 2279 C CA . CYS B 1 151 ? -28.545 -15.404 -54.422 1.00 45.87 151 CYS B CA 1
ATOM 2280 C C . CYS B 1 151 ? -27.727 -14.171 -54.827 1.00 43.18 151 CYS B C 1
ATOM 2281 O O . CYS B 1 151 ? -27.157 -13.492 -53.970 1.00 41.41 151 CYS B O 1
ATOM 2284 N N . SER B 1 152 ? -27.584 -13.952 -56.140 1.00 40.92 152 SER B N 1
ATOM 2285 C CA . SER B 1 152 ? -26.724 -12.871 -56.625 1.00 42.94 152 SER B CA 1
ATOM 2286 C C . SER B 1 152 ? -27.371 -12.201 -57.795 1.00 42.04 152 SER B C 1
ATOM 2287 O O . SER B 1 152 ? -28.283 -12.759 -58.408 1.00 42.49 152 SER B O 1
ATOM 2290 N N . VAL B 1 153 ? -26.879 -11.010 -58.116 1.00 41.61 153 VAL B N 1
ATOM 2291 C CA . VAL B 1 153 ? -27.269 -10.317 -59.345 1.00 45.06 153 VAL B CA 1
ATOM 2292 C C . VAL B 1 153 ? -26.664 -10.933 -60.598 1.00 51.57 153 VAL B C 1
ATOM 2293 O O . VAL B 1 153 ? -27.381 -11.221 -61.564 1.00 57.95 153 VAL B O 1
ATOM 2297 N N . ASP B 1 154 ? -25.356 -11.091 -60.638 1.00 54.63 154 ASP B N 1
ATOM 2298 C CA . ASP B 1 154 ? -24.719 -11.760 -61.824 1.00 63.17 154 ASP B CA 1
ATOM 2299 C C . ASP B 1 154 ? -24.849 -11.054 -63.209 1.00 70.34 154 ASP B C 1
ATOM 2300 O O . ASP B 1 154 ? -25.591 -10.064 -63.404 1.00 72.50 154 ASP B O 1
#

InterPro domains:
  IPR000566 Lipocalin/cytosolic fatty-acid binding domain [PF00061] (31-166)
  IPR002345 Lipocalin [PTHR11430] (7-173)
  IPR012674 Calycin [G3DSA:2.40.128.20] (22-178)
  IPR012674 Calycin [SSF50814] (26-173)
  IPR022272 Lipocalin family conserved site [PS00213] (26-37)

Secondary structure (DSSP, 8-state):
-TT-EEEEEEEEE---HHHHHHGGG--PEEEEEEEETTTEEEEEEEE--TT--EEEEEEEE--EEEETTTTEEEEEEEE-SSSEEEEEEEEEETTEEEEEEEEEESSSS--HHHHHHHHHHHHTTT--GGGEEEPPP-SS--PPPP----/-TT-EEEEEEEEE---HHHHHHGGG--PEEEEEEEEETTEEEEEEEEEETTEEEEEEEEEEE-SSSSSEEEETTTTEEEEEEEE-SSSEEEEEEEEEETTEEEEEEEEEESSSS--HHHHHHHHHHHHHTT--GGGEEEPPP-SSS---

Foldseek 3Di:
DLQFFKKKFFKKFFDDVVCLVCLVVFAIKIWGWDDDPDFKIKIWIWTADPVGIDIDIFMWGHCWTATPVQQKIKHFPDDPSHAKTKIWMWGADPNDIGIMIIMMGRDSPHDPVSVVVNVVVCVVVVTDPSRMHRHHHDDPIYDDDDDDDD/DLLFFKKKFFKKFFDPPVCLVCLVQWAIKMWGWDAPDPQKIKIWIWTQDPVGTDIDIFMWGADPDPAGWTAGPPQQKIKGFPDDPSHFKTWIWMWHDDPHDITIMITIIGRDSDDDPVSVVVNQVVCVVVVGHPSRMRRHHDDDPIYDD

Organism: Gallus gallus (NCBI:txid9031)

GO terms:
  GO:0070538 oleic acid binding (F, IDA)
  GO:0070539 linoleic acid binding (F, IDA)
  GO:0070540 stearic acid binding (F, IDA)
  GO:0002062 chondrocyte differentiation (P, IEP)
  GO:0005504 fatty acid binding (F, IDA)
  GO:0005576 extracellular region (C, IDA)
  GO:0032496 response to lipopolysaccharide (P, IEP)
  GO:0051412 response to corticosterone (P, IDA)
  GO:0034097 response to cytokine (P, IEP)
  GO:0003415 chondrocyte hypertrophy (P, IEP)
  GO:0071399 cellular response to linoleic acid (P, IDA)
  GO:0006915 apoptotic process (P, IDA)
  GO:0006953 acute-phase response (P, IEP)
  GO:0006954 inflammatory response (P, IEP)
  GO:0006954 inflammatory response (P, IDA)
  GO:0007507 heart development (P, IEP)
  GO:0070543 response to linoleic acid (P, IDA)
  GO:0050544 arachidonate binding (F, IDA)
  GO:0005576 extracellular region (C, TAS)
  GO:0009636 response to toxic substance (P, TAS)

CATH classification: 2.40.128.20

Radius of gyration: 22.66 Å; Cα contacts (8 Å, |Δi|>4): 639; chains: 2; bounding box: 53×41×72 Å

Nearest PDB structures (foldseek):
  3sao-assembly1_A  TM=1.007E+00  e=3.028E-29  Gallus gallus
  3sao-assembly2_B  TM=9.906E-01  e=2.565E-25  Gallus gallus
  2xst-assembly1_A  TM=8.982E-01  e=9.312E-13  Homo sapiens
  4qae-assembly6_F  TM=8.424E-01  e=2.670E-09  Homo sapiens
  4qae-assembly3_C  TM=8.379E-01  e=3.316E-09  Homo sapiens

Sequence (299 aa):
SEVAGKWYIVALASNTDFFLAEKGKMKMVMARISFLGEDELEVSYAAPSPKGCCRKWETTFKKEVYYSEEAEKTVEVLDTDYKSYAVIFATRVKDGRTLHMMRLYSRSREVSPTAMAIFRKLARERNYTDEMVAVLPSQAACCSVDEVLVPRSEVAGKWYIVALASNTDFFLAEKGKMKMVMARISFLGEDELEVSYAAPSPKGCRKWETTFKKTSDDGEVYYSEEAEKTVEVLDTDYKSYAVIFATRVKDGRTLHMMRLYSRSREVSPTAMAIFRKLARERNYTDEMVAVLPSQAACSVD

B-factor: mean 51.09, std 11.55, range [32.14, 100.3]